Protein 3QPI (pdb70)

Nearest PDB structures (foldseek):
  3qpi-assembly1_A  TM=1.006E+00  e=1.309E-36  Nitrobacter winogradskyi Nb-255
  3qpi-assembly2_B  TM=1.004E+00  e=1.161E-32  Nitrobacter winogradskyi Nb-255
  5k91-assembly2_D  TM=9.885E-01  e=2.386E-23  Cyanothece sp. PCC 7425
  5mau-assembly1_B  TM=9.939E-01  e=4.529E-23  Cyanothece sp. PCC 7425
  7ouy-assembly2_D  TM=9.895E-01  e=6.061E-23  Cyanothece sp. PCC 7425

CATH classification: 3.30.70.3420

Radius of gyration: 22.39 Å; Cα contacts (8 Å, |Δi|>4): 757; chains: 2; bounding box: 43×69×40 Å

Secondary structure (DSSP, 8-state):
-EEEEEES-SSEEEEEEEEEES------SEEEEEE-----EEEEEB----SS--HHHHHHHHHH---TT-TT--EEEEEEEEE-HHHHHS-HHHHHIIIIIIT-TTTTTGGGTTTSEEEEEE-GGGT-SSSEEEEEEE-GGGHHHHHHHHHHHHTSTGGGGEEEEEEEEEEE-/-EEEEEES--SEEEEEEEEEES------SEEEEEE----EEEEEB----SS--HHHHHHHHHHPPPS--TT--EEEEEEEEE-HHHHHS-HHHHHIIIIIIT-TTGGGGGGTTTSEEEEEE-TTTT-SSSEEEEEEE-GGGHHHHHHHHHHHHTSTGGGGEEEEEEEEEE-

Sequence (344 aa):
FTVFTGGDSGAWSILSVAPVIGESLMAASHLAIAPSLSTPWQLRGVASHARYVERAEKIALTSVQAGLGRNEATRAALIPIRKSAAWWEMTQDERRAIFEDKSHHIAASLKYLPAIARQLYHCRDIGEPFDFLTWFEYAPEHATMFEDLVGVLRATEEWTYVEREVDIRLARAFTVFTGGDSGAWSILSVAPVIGESLMAASHLAIAPSLSPWQLRGVASHARYVERAEKIALTSVQAGLGRNEATRAALIPIRKSAAWWEMTQDERRAIFEDKSHHIAASLKYLPAIARQLYHCRDIGEPFDFLTWFEYAPEHATMFEDLVGVLRATEEWTYVEREVDIRLAR

InterPro domains:
  IPR010644 Heme-dependent peroxidase ChdC/CLD [PF06778] (47-180)
  IPR011008 Dimeric alpha-beta barrel [SSF54909] (47-181)

Structure (mmCIF, N/CA/C/O backbone):
data_3QPI
#
_entry.id   3QPI
#
_cell.length_a   102.620
_cell.length_b   102.620
_cell.length_c   49.120
_cell.angle_alpha   90.00
_cell.angle_beta   90.00
_cell.angle_gamma   90.00
#
_symmetry.space_group_name_H-M   'P 41'
#
loop_
_entity.id
_entity.type
_entity.pdbx_description
1 polymer 'Chlorite Dismutase'
2 non-polymer 'PROTOPORPHYRIN IX CONTAINING FE'
3 water water
#
loop_
_atom_site.group_PDB
_atom_site.id
_atom_site.type_symbol
_atom_site.labe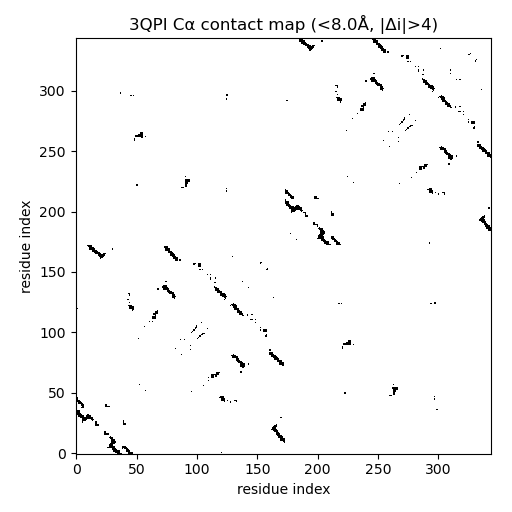l_atom_id
_atom_site.label_alt_id
_atom_site.label_comp_id
_atom_site.label_asym_id
_atom_site.label_entity_id
_atom_site.label_seq_id
_atom_site.pdbx_PDB_ins_code
_atom_site.Cartn_x
_atom_site.Cartn_y
_atom_site.Cartn_z
_atom_site.occupancy
_atom_site.B_iso_or_equiv
_atom_site.auth_seq_id
_atom_site.auth_comp_id
_atom_site.auth_asym_id
_atom_site.auth_atom_id
_atom_site.pdbx_PDB_model_num
ATOM 1 N N . PHE A 1 3 ? 4.773 49.739 20.266 1.00 30.64 3 PHE A N 1
ATOM 2 C CA . PHE A 1 3 ? 5.559 50.307 19.148 1.00 37.01 3 PHE A CA 1
ATOM 3 C C . PHE A 1 3 ? 5.471 51.840 19.017 1.00 36.32 3 PHE A C 1
ATOM 4 O O . PHE A 1 3 ? 4.383 52.408 18.894 1.00 30.43 3 PHE A O 1
ATOM 12 N N . THR A 1 4 ? 6.626 52.500 18.978 1.00 24.88 4 THR A N 1
ATOM 13 C CA . THR A 1 4 ? 6.656 53.946 18.753 1.00 17.39 4 THR A CA 1
ATOM 14 C C . THR A 1 4 ? 7.178 54.150 17.310 1.00 21.77 4 THR A C 1
ATOM 15 O O . THR A 1 4 ? 8.233 53.650 16.940 1.00 24.12 4 THR A O 1
ATOM 19 N N . VAL A 1 5 ? 6.415 54.835 16.487 1.00 16.73 5 VAL A N 1
ATOM 20 C CA . VAL A 1 5 ? 6.805 55.022 15.067 1.00 15.00 5 VAL A CA 1
ATOM 21 C C . VAL A 1 5 ? 7.300 56.456 14.857 1.00 16.64 5 VAL A C 1
ATOM 22 O O . VAL A 1 5 ? 6.601 57.424 15.210 1.00 15.55 5 VAL A O 1
ATOM 26 N N . PHE A 1 6 ? 8.526 56.586 14.321 1.00 11.20 6 PHE A N 1
ATOM 27 C CA . PHE A 1 6 ? 9.108 57.853 13.938 1.00 14.57 6 PHE A CA 1
ATOM 28 C C . PHE A 1 6 ? 9.009 57.990 12.412 1.00 13.38 6 PHE A C 1
ATOM 29 O O . PHE A 1 6 ? 9.615 57.204 11.717 1.00 14.37 6 PHE A O 1
ATOM 37 N N . THR A 1 7 ? 8.250 58.979 11.924 1.00 17.22 7 THR A N 1
ATOM 38 C CA . THR A 1 7 ? 8.012 59.114 10.471 1.00 14.86 7 THR A CA 1
ATOM 39 C C . THR A 1 7 ? 8.591 60.441 9.974 1.00 19.13 7 THR A C 1
ATOM 40 O O . THR A 1 7 ? 8.162 61.517 10.411 1.00 21.50 7 THR A O 1
ATOM 44 N N . GLY A 1 8 ? 9.555 60.356 9.059 1.00 32.54 8 GLY A N 1
ATOM 45 C CA . GLY A 1 8 ? 10.080 61.517 8.371 1.00 28.06 8 GLY A CA 1
ATOM 46 C C . GLY A 1 8 ? 9.173 61.882 7.219 1.00 35.18 8 GLY A C 1
ATOM 47 O O . GLY A 1 8 ? 9.100 61.159 6.212 1.00 33.88 8 GLY A O 1
ATOM 48 N N . GLY A 1 9 ? 8.485 63.018 7.347 1.00 34.55 9 GLY A N 1
ATOM 49 C CA . GLY A 1 9 ? 7.503 63.407 6.349 1.00 33.44 9 GLY A CA 1
ATOM 50 C C . GLY A 1 9 ? 7.164 64.885 6.353 1.00 33.59 9 GLY A C 1
ATOM 51 O O . GLY A 1 9 ? 8.006 65.727 6.663 1.00 31.42 9 GLY A O 1
ATOM 52 N N . ASP A 1 10 ? 5.916 65.200 6.008 1.00 24.51 10 ASP A N 1
ATOM 53 C CA . ASP A 1 10 ? 5.507 66.586 5.857 1.00 20.24 10 ASP A CA 1
ATOM 54 C C . ASP A 1 10 ? 4.649 67.033 7.009 1.00 25.05 10 ASP A C 1
ATOM 55 O O . ASP A 1 10 ? 3.982 68.057 6.898 1.00 22.35 10 ASP A O 1
ATOM 60 N N . SER A 1 11 ? 4.629 66.292 8.121 1.00 16.99 11 SER A N 1
ATOM 61 C CA . SER A 1 11 ? 3.839 66.777 9.232 1.00 16.02 11 SER A CA 1
ATOM 62 C C . SER A 1 11 ? 4.364 66.204 10.528 1.00 15.06 11 SER A C 1
ATOM 63 O O . SER A 1 11 ? 5.182 65.299 10.521 1.00 16.17 11 SER A O 1
ATOM 66 N N . GLY A 1 12 ? 3.936 66.731 11.658 1.00 17.44 12 GLY A N 1
ATOM 67 C CA . GLY A 1 12 ? 4.405 66.143 12.913 1.00 13.94 12 GLY A CA 1
ATOM 68 C C . GLY A 1 12 ? 4.733 67.216 13.915 1.00 16.87 12 GLY A C 1
ATOM 69 O O . GLY A 1 12 ? 4.791 68.383 13.574 1.00 16.93 12 GLY A O 1
ATOM 70 N N . ALA A 1 13 ? 4.965 66.818 15.164 1.00 13.63 13 ALA A N 1
ATOM 71 C CA . ALA A 1 13 ? 5.205 67.744 16.227 1.00 17.91 13 ALA A CA 1
ATOM 72 C C . ALA A 1 13 ? 6.610 68.374 16.141 1.00 25.37 13 ALA A C 1
ATOM 73 O O . ALA A 1 13 ? 6.915 69.261 16.937 1.00 24.04 13 ALA A O 1
ATOM 75 N N . TRP A 1 14 ? 7.478 67.906 15.225 1.00 18.66 14 TRP A N 1
ATOM 76 C CA . TRP A 1 14 ? 8.867 68.390 15.192 1.00 17.89 14 TRP A CA 1
ATOM 77 C C . TRP A 1 14 ? 9.194 68.721 13.784 1.00 18.78 14 TRP A C 1
ATOM 78 O O . TRP A 1 14 ? 8.789 67.984 12.900 1.00 19.41 14 TRP A O 1
ATOM 89 N N . SER A 1 15 ? 9.867 69.849 13.559 1.00 24.85 15 SER A N 1
ATOM 90 C CA . SER A 1 15 ? 10.429 70.097 12.228 1.00 30.38 15 SER A CA 1
ATOM 91 C C . SER A 1 15 ? 11.837 69.566 12.305 1.00 30.39 15 SER A C 1
ATOM 92 O O . SER A 1 15 ? 12.456 69.494 13.397 1.00 20.22 15 SER A O 1
ATOM 95 N N . ILE A 1 16 ? 12.318 69.143 11.157 1.00 19.44 16 ILE A N 1
ATOM 96 C CA . ILE A 1 16 ? 13.666 68.600 11.074 1.00 28.13 16 ILE A CA 1
ATOM 97 C C . ILE A 1 16 ? 14.654 69.687 10.640 1.00 26.52 16 ILE A C 1
ATOM 98 O O . ILE A 1 16 ? 14.602 70.184 9.498 1.00 24.12 16 ILE A O 1
ATOM 103 N N . LEU A 1 17 ? 15.528 70.041 11.579 1.00 23.92 17 LEU A N 1
ATOM 104 C CA . LEU A 1 17 ? 16.651 70.973 11.357 1.00 25.31 17 LEU A CA 1
ATOM 105 C C . LEU A 1 17 ? 17.617 70.380 10.353 1.00 23.90 17 LEU A C 1
ATOM 106 O O . LEU A 1 17 ? 17.902 70.980 9.323 1.00 24.25 17 LEU A O 1
ATOM 111 N N . SER A 1 18 ? 18.070 69.162 10.624 1.00 24.65 18 SER A N 1
ATOM 112 C CA . SER A 1 18 ? 19.093 68.539 9.789 1.00 28.11 18 SER A CA 1
ATOM 113 C C . SER A 1 18 ? 19.111 67.022 9.904 1.00 25.88 18 SER A C 1
ATOM 114 O O . SER A 1 18 ? 18.807 66.446 10.966 1.00 26.91 18 SER A O 1
ATOM 117 N N . VAL A 1 19 ? 19.505 66.400 8.803 1.00 31.98 19 VAL A N 1
ATOM 118 C CA . VAL A 1 19 ? 19.861 64.991 8.767 1.00 34.69 19 VAL A CA 1
ATOM 119 C C . VAL A 1 19 ? 21.261 64.856 8.177 1.00 34.45 19 VAL A C 1
ATOM 120 O O . VAL A 1 19 ? 21.490 65.251 7.028 1.00 32.82 19 VAL A O 1
ATOM 124 N N . ALA A 1 20 ? 22.176 64.280 8.956 1.00 31.67 20 ALA A N 1
ATOM 125 C CA . ALA A 1 20 ? 23.571 64.121 8.548 1.00 34.53 20 ALA A CA 1
ATOM 126 C C . ALA A 1 20 ? 24.087 62.694 8.777 1.00 35.19 20 ALA A C 1
ATOM 127 O O . ALA A 1 20 ? 23.805 62.079 9.818 1.00 32.39 20 ALA A O 1
ATOM 129 N N . PRO A 1 21 ? 24.889 62.187 7.826 1.00 32.35 21 PRO A N 1
ATOM 130 C CA . PRO A 1 21 ? 25.499 60.857 7.932 1.00 35.09 21 PRO A CA 1
ATOM 131 C C . PRO A 1 21 ? 26.405 60.767 9.143 1.00 36.80 21 PRO A C 1
ATOM 132 O O . PRO A 1 21 ? 26.965 61.792 9.542 1.00 36.02 21 PRO A O 1
ATOM 136 N N . VAL A 1 22 ? 26.533 59.585 9.744 1.00 27.07 22 VAL A N 1
ATOM 137 C CA . VAL A 1 22 ? 27.572 59.397 10.755 1.00 25.68 22 VAL A CA 1
ATOM 138 C C . VAL A 1 22 ? 28.445 58.178 10.440 1.00 30.60 22 VAL A C 1
ATOM 139 O O . VAL A 1 22 ? 29.656 58.316 10.245 1.00 28.65 22 VAL A O 1
ATOM 143 N N . ILE A 1 23 ? 27.855 56.985 10.414 1.00 35.81 23 ILE A N 1
ATOM 144 C CA . ILE A 1 23 ? 28.526 55.874 9.769 1.00 37.55 23 ILE A CA 1
ATOM 145 C C . ILE A 1 23 ? 27.540 55.058 8.962 1.00 38.64 23 ILE A C 1
ATOM 146 O O . ILE A 1 23 ? 26.383 54.913 9.347 1.00 38.06 23 ILE A O 1
ATOM 151 N N . GLY A 1 24 ? 28.005 54.550 7.823 1.00 31.94 24 GLY A N 1
ATOM 152 C CA . GLY A 1 24 ? 27.148 53.801 6.924 1.00 34.05 24 GLY A CA 1
ATOM 153 C C . GLY A 1 24 ? 26.071 54.694 6.321 1.00 34.32 24 GLY A C 1
ATOM 154 O O . GLY A 1 24 ? 26.159 55.909 6.351 1.00 33.01 24 GLY A O 1
ATOM 155 N N . GLU A 1 25 ? 25.033 54.078 5.783 1.00 40.80 25 GLU A N 1
ATOM 156 C CA . GLU A 1 25 ? 24.061 54.785 4.972 1.00 39.26 25 GLU A CA 1
ATOM 157 C C . GLU A 1 25 ? 23.188 55.727 5.812 1.00 36.54 25 GLU A C 1
ATOM 158 O O . GLU A 1 25 ? 22.725 55.383 6.890 1.00 32.39 25 GLU A O 1
ATOM 164 N N . SER A 1 26 ? 22.981 56.927 5.295 1.00 35.90 26 SER A N 1
ATOM 165 C CA . SER A 1 26 ? 22.205 57.950 5.971 1.00 33.64 26 SER A CA 1
ATOM 166 C C . SER A 1 26 ? 20.724 57.768 5.651 1.00 34.52 26 SER A C 1
ATOM 167 O O . SER A 1 26 ? 20.288 56.689 5.255 1.00 34.20 26 SER A O 1
ATOM 170 N N . LEU A 1 27 ? 19.941 58.818 5.837 1.00 36.06 27 LEU A N 1
ATOM 171 C CA . LEU A 1 27 ? 18.522 58.759 5.525 1.00 35.03 27 LEU A CA 1
ATOM 172 C C . LEU A 1 27 ? 18.161 59.946 4.672 1.00 36.54 27 LEU A C 1
ATOM 173 O O . LEU A 1 27 ? 18.829 60.983 4.712 1.00 36.06 27 LEU A O 1
ATOM 178 N N . MET A 1 28 ? 17.092 59.785 3.907 1.00 41.19 28 MET A N 1
ATOM 179 C CA . MET A 1 28 ? 16.623 60.817 3.005 1.00 46.35 28 MET A CA 1
ATOM 180 C C . MET A 1 28 ? 16.169 62.050 3.786 1.00 42.27 28 MET A C 1
ATOM 181 O O . MET A 1 28 ? 15.770 61.951 4.949 1.00 37.14 28 MET A O 1
ATOM 186 N N . ALA A 1 29 ? 16.243 63.212 3.144 1.00 47.52 29 ALA A N 1
ATOM 187 C CA . ALA A 1 29 ? 15.776 64.468 3.742 1.00 46.88 29 ALA A CA 1
ATOM 188 C C . ALA A 1 29 ? 14.253 64.484 3.912 1.00 43.83 29 ALA A C 1
ATOM 189 O O . ALA A 1 29 ? 13.521 63.933 3.092 1.00 43.90 29 ALA A O 1
ATOM 191 N N . ALA A 1 30 ? 13.788 65.112 4.989 1.00 33.22 30 ALA A N 1
ATOM 192 C CA . ALA A 1 30 ? 12.359 65.331 5.197 1.00 34.94 30 ALA A CA 1
ATOM 193 C C . ALA A 1 30 ? 12.192 66.610 6.010 1.00 32.11 30 ALA A C 1
ATOM 194 O O . ALA A 1 30 ? 13.153 67.055 6.627 1.00 33.80 30 ALA A O 1
ATOM 196 N N . SER A 1 31 ? 10.994 67.201 6.030 1.00 30.08 31 SER A N 1
ATOM 197 C CA . SER A 1 31 ? 10.852 68.498 6.691 1.00 28.36 31 SER A CA 1
ATOM 198 C C . SER A 1 31 ? 10.395 68.349 8.135 1.00 28.39 31 SER A C 1
ATOM 199 O O . SER A 1 31 ? 10.747 69.172 8.964 1.00 26.32 31 SER A O 1
ATOM 202 N N . HIS A 1 32 ? 9.674 67.267 8.434 1.00 28.18 32 HIS A N 1
ATOM 203 C CA . HIS A 1 32 ? 9.077 67.075 9.754 1.00 30.69 32 HIS A CA 1
ATOM 204 C C . HIS A 1 32 ? 9.179 65.656 10.263 1.00 30.20 32 HIS A C 1
ATOM 205 O O . HIS A 1 32 ? 9.294 64.708 9.500 1.00 30.69 32 HIS A O 1
ATOM 212 N N . LEU A 1 33 ? 9.094 65.534 11.581 1.00 28.61 33 LEU A N 1
ATOM 213 C CA . LEU A 1 33 ? 9.116 64.257 12.229 1.00 30.66 33 LEU A CA 1
ATOM 214 C C . LEU A 1 33 ? 7.812 64.083 12.994 1.00 30.11 33 LEU A C 1
ATOM 215 O O . LEU A 1 33 ? 7.484 64.908 13.845 1.00 28.48 33 LEU A O 1
ATOM 220 N N . ALA A 1 34 ? 7.056 63.028 12.684 1.00 26.80 34 ALA A N 1
ATOM 221 C CA . ALA A 1 34 ? 5.916 62.661 13.526 1.00 27.69 34 ALA A CA 1
ATOM 222 C C . ALA A 1 34 ? 6.269 61.449 14.373 1.00 26.23 34 ALA A C 1
ATOM 223 O O . ALA A 1 34 ? 6.973 60.545 13.912 1.00 29.58 34 ALA A O 1
ATOM 225 N N . ILE A 1 35 ? 5.753 61.435 15.601 1.00 33.16 35 ILE A N 1
ATOM 226 C CA . ILE A 1 35 ? 5.974 60.350 16.543 1.00 33.30 35 ILE A CA 1
ATOM 227 C C . ILE A 1 35 ? 4.626 59.878 17.080 1.00 34.50 35 ILE A C 1
ATOM 228 O O . ILE A 1 35 ? 3.804 60.682 17.483 1.00 33.21 35 ILE A O 1
ATOM 233 N N . ALA A 1 36 ? 4.391 58.571 17.065 1.00 30.80 36 ALA A N 1
ATOM 234 C CA . ALA A 1 36 ? 3.083 58.059 17.419 1.00 33.32 36 ALA A CA 1
ATOM 235 C C . ALA A 1 36 ? 3.150 56.589 17.795 1.00 35.50 36 ALA A C 1
ATOM 236 O O . ALA A 1 36 ? 3.940 55.834 17.234 1.00 34.52 36 ALA A O 1
ATOM 238 N N . PRO A 1 37 ? 2.312 56.188 18.753 1.00 40.01 37 PRO A N 1
ATOM 239 C CA . PRO A 1 37 ? 2.131 54.780 19.102 1.00 41.64 37 PRO A CA 1
ATOM 240 C C . PRO A 1 37 ? 1.434 54.030 17.981 1.00 40.77 37 PRO A C 1
ATOM 241 O O . PRO A 1 37 ? 0.754 54.626 17.157 1.00 40.21 37 PRO A O 1
ATOM 245 N N . SER A 1 38 ? 1.635 52.724 17.941 1.00 38.54 38 SER A N 1
ATOM 246 C CA . SER A 1 38 ? 1.041 51.902 16.906 1.00 40.91 38 SER A CA 1
ATOM 247 C C . SER A 1 38 ? 1.093 50.460 17.377 1.00 43.89 38 SER A C 1
ATOM 248 O O . SER A 1 38 ? 2.023 50.065 18.097 1.00 43.13 38 SER A O 1
ATOM 251 N N . LEU A 1 39 ? 0.102 49.668 16.987 1.00 50.84 39 LEU A N 1
ATOM 252 C CA . LEU A 1 39 ? 0.090 48.268 17.388 1.00 50.06 39 LEU A CA 1
ATOM 253 C C . LEU A 1 39 ? 0.636 47.339 16.316 1.00 52.11 39 LEU A C 1
ATOM 254 O O . LEU A 1 39 ? 0.815 46.161 16.575 1.00 56.25 39 LEU A O 1
ATOM 259 N N . SER A 1 40 ? 0.948 47.866 15.135 1.00 55.97 40 SER A N 1
ATOM 260 C CA . SER A 1 40 ? 1.638 47.084 14.110 1.00 58.23 40 SER A CA 1
ATOM 261 C C . SER A 1 40 ? 3.053 47.622 13.849 1.00 62.56 40 SER A C 1
ATOM 262 O O . SER A 1 40 ? 3.617 47.450 12.757 1.00 64.53 40 SER A O 1
ATOM 265 N N . THR A 1 48 ? 6.708 57.813 1.639 1.00 64.99 48 THR A N 1
ATOM 266 C CA . THR A 1 48 ? 7.306 58.582 2.730 1.00 59.06 48 THR A CA 1
ATOM 267 C C . THR A 1 48 ? 8.833 58.471 2.754 1.00 52.84 48 THR A C 1
ATOM 268 O O . THR A 1 48 ? 9.386 57.391 2.566 1.00 55.18 48 THR A O 1
ATOM 272 N N . PRO A 1 49 ? 9.523 59.595 2.994 1.00 44.09 49 PRO A N 1
ATOM 273 C CA . PRO A 1 49 ? 10.992 59.601 2.980 1.00 43.35 49 PRO A CA 1
ATOM 274 C C . PRO A 1 49 ? 11.586 58.452 3.773 1.00 42.92 49 PRO A C 1
ATOM 275 O O . PRO A 1 49 ? 12.459 57.755 3.271 1.00 45.50 49 PRO A O 1
ATOM 279 N N . TRP A 1 50 ? 11.130 58.276 5.004 1.00 37.66 50 TRP A N 1
ATOM 280 C CA . TRP A 1 50 ? 11.533 57.128 5.802 1.00 37.89 50 TRP A CA 1
ATOM 281 C C . TRP A 1 50 ? 10.606 56.997 6.978 1.00 36.56 50 TRP A C 1
ATOM 282 O O . TRP A 1 50 ? 9.922 57.960 7.344 1.00 34.98 50 TRP A O 1
ATOM 293 N N . GLN A 1 51 ? 10.589 55.803 7.555 1.00 35.29 51 GLN A N 1
ATOM 294 C CA . GLN A 1 51 ? 9.801 55.502 8.739 1.00 34.52 51 GLN A CA 1
ATOM 295 C C . GLN A 1 51 ? 10.523 54.442 9.557 1.00 36.63 51 GLN A C 1
ATOM 296 O O . GLN A 1 51 ? 11.013 53.457 9.012 1.00 36.40 51 GLN A O 1
ATOM 302 N N . LEU A 1 52 ? 10.567 54.644 10.867 1.00 31.82 52 LEU A N 1
ATOM 303 C CA . LEU A 1 52 ? 11.381 53.838 11.749 1.00 28.53 52 LEU A CA 1
ATOM 304 C C . LEU A 1 52 ? 10.593 53.494 12.998 1.00 30.28 52 LEU A C 1
ATOM 305 O O . LEU A 1 52 ? 9.872 54.332 13.508 1.00 28.64 52 LEU A O 1
ATOM 310 N N . ARG A 1 53 ? 10.726 52.270 13.498 1.00 34.20 53 ARG A N 1
ATOM 311 C CA . ARG A 1 53 ? 9.916 51.820 14.638 1.00 35.39 53 ARG A CA 1
ATOM 312 C C . ARG A 1 53 ? 10.771 51.173 15.706 1.00 32.75 53 ARG A C 1
ATOM 313 O O . ARG A 1 53 ? 11.784 50.519 15.409 1.00 29.87 53 ARG A O 1
ATOM 321 N N . GLY A 1 54 ? 10.350 51.339 16.952 1.00 25.77 54 GLY A N 1
ATOM 322 C CA . GLY A 1 54 ? 11.073 50.756 18.064 1.00 23.58 54 GLY A CA 1
ATOM 323 C C . GLY A 1 54 ? 10.200 50.634 19.296 1.00 26.73 54 GLY A C 1
ATOM 324 O O . GLY A 1 54 ? 9.075 51.136 19.332 1.00 24.63 54 GLY A O 1
ATOM 325 N N . VAL A 1 55 ? 10.731 49.988 20.325 1.00 25.80 55 VAL A N 1
ATOM 326 C CA . VAL A 1 55 ? 9.930 49.650 21.490 1.00 26.84 55 VAL A CA 1
ATOM 327 C C . VAL A 1 55 ? 10.675 50.050 22.745 1.00 24.70 55 VAL A C 1
ATOM 328 O O . VAL A 1 55 ? 11.825 49.674 22.920 1.00 22.96 55 VAL A O 1
ATOM 332 N N . ALA A 1 56 ? 10.035 50.808 23.622 1.00 27.00 56 ALA A N 1
ATOM 333 C CA . ALA A 1 56 ? 10.652 51.133 24.899 1.00 29.02 56 ALA A CA 1
ATOM 334 C C . ALA A 1 56 ? 10.597 49.852 25.686 1.00 32.10 56 ALA A C 1
ATOM 335 O O . ALA A 1 56 ? 9.569 49.193 25.676 1.00 31.16 56 ALA A O 1
ATOM 337 N N . SER A 1 57 ? 11.689 49.464 26.343 1.00 28.71 57 SER A N 1
ATOM 338 C CA . SER A 1 57 ? 11.732 48.123 26.926 1.00 28.99 57 SER A CA 1
ATOM 339 C C . SER A 1 57 ? 12.345 48.105 28.337 1.00 30.59 57 SER A C 1
ATOM 340 O O . SER A 1 57 ? 12.528 49.159 28.962 1.00 30.62 57 SER A O 1
ATOM 343 N N . HIS A 1 58 ? 12.629 46.908 28.844 1.00 29.67 58 HIS A N 1
ATOM 344 C CA . HIS A 1 58 ? 13.192 46.752 30.190 1.00 29.65 58 HIS A CA 1
ATOM 345 C C . HIS A 1 58 ? 14.720 46.941 30.127 1.00 29.71 58 HIS A C 1
ATOM 346 O O . HIS A 1 58 ? 15.310 46.923 29.052 1.00 23.73 58 HIS A O 1
ATOM 353 N N . ALA A 1 59 ? 15.344 47.117 31.286 1.00 28.59 59 ALA A N 1
ATOM 354 C CA . ALA A 1 59 ? 16.789 47.374 31.364 1.00 30.08 59 ALA A CA 1
ATOM 355 C C . ALA A 1 59 ? 17.617 46.147 30.947 1.00 30.04 59 ALA A C 1
ATOM 356 O O . ALA A 1 59 ? 17.365 45.025 31.402 1.00 31.40 59 ALA A O 1
ATOM 358 N N . ARG A 1 60 ? 18.586 46.366 30.068 1.00 29.99 60 ARG A N 1
ATOM 359 C CA . ARG A 1 60 ? 19.511 45.322 29.640 1.00 31.36 60 ARG A CA 1
ATOM 360 C C . ARG A 1 60 ? 20.848 45.373 30.389 1.00 33.00 60 ARG A C 1
ATOM 361 O O . ARG A 1 60 ? 21.524 44.361 30.507 1.00 35.22 60 ARG A O 1
ATOM 369 N N . TYR A 1 61 ? 21.234 46.546 30.890 1.00 27.25 61 TYR A N 1
ATOM 370 C CA . TYR A 1 61 ? 22.533 46.696 31.554 1.00 27.42 61 TYR A CA 1
ATOM 371 C C . TYR A 1 61 ? 22.448 47.366 32.922 1.00 27.09 61 TYR A C 1
ATOM 372 O O . TYR A 1 61 ? 23.253 47.067 33.797 1.00 30.44 61 TYR A O 1
ATOM 381 N N . VAL A 1 62 ? 21.471 48.246 33.114 1.00 26.14 62 VAL A N 1
ATOM 382 C CA . VAL A 1 62 ? 21.400 49.035 34.337 1.00 30.58 62 VAL A CA 1
ATOM 383 C C . VAL A 1 62 ? 21.261 48.182 35.586 1.00 30.05 62 VAL A C 1
ATOM 384 O O . VAL A 1 62 ? 20.409 47.305 35.677 1.00 32.51 62 VAL A O 1
ATOM 388 N N . GLU A 1 63 ? 22.091 48.477 36.565 1.00 33.50 63 GLU A N 1
ATOM 389 C CA . GLU A 1 63 ? 21.989 47.835 37.854 1.00 37.04 63 GLU A CA 1
ATOM 390 C C . GLU A 1 63 ? 21.276 48.762 38.826 1.00 38.13 63 GLU A C 1
ATOM 391 O O . GLU A 1 63 ? 21.126 49.966 38.556 1.00 33.07 63 GLU A O 1
ATOM 397 N N . ARG A 1 64 ? 20.825 48.203 39.945 1.00 37.05 64 ARG A N 1
ATOM 398 C CA . ARG A 1 64 ? 19.981 48.953 40.873 1.00 40.81 64 ARG A CA 1
ATOM 399 C C . ARG A 1 64 ? 20.610 50.286 41.321 1.00 44.35 64 ARG A C 1
ATOM 400 O O . ARG A 1 64 ? 19.940 51.319 41.320 1.00 45.86 64 ARG A O 1
ATOM 408 N N . ALA A 1 65 ? 21.882 50.271 41.709 1.00 44.39 65 ALA A N 1
ATOM 409 C CA . ALA A 1 65 ? 22.504 51.498 42.173 1.00 46.08 65 ALA A CA 1
ATOM 410 C C . ALA A 1 65 ? 22.512 52.533 41.049 1.00 45.06 65 ALA A C 1
ATOM 411 O O . ALA A 1 65 ? 22.255 53.708 41.288 1.00 46.80 65 ALA A O 1
ATOM 413 N N . GLU A 1 66 ? 22.805 52.104 39.826 1.00 35.74 66 GLU A N 1
ATOM 414 C CA . GLU A 1 66 ? 22.727 53.010 38.683 1.00 37.58 66 GLU A CA 1
ATOM 415 C C . GLU A 1 66 ? 21.309 53.545 38.458 1.00 38.01 66 GLU A C 1
ATOM 416 O O . GLU A 1 66 ? 21.120 54.740 38.180 1.00 37.02 66 GLU A O 1
ATOM 422 N N . LYS A 1 67 ? 20.302 52.688 38.593 1.00 36.71 67 LYS A N 1
ATOM 423 C CA . LYS A 1 67 ? 18.940 53.172 38.400 1.00 39.72 67 LYS A CA 1
ATOM 424 C C . LYS A 1 67 ? 18.648 54.262 39.422 1.00 41.57 67 LYS A C 1
ATOM 425 O O . LYS A 1 67 ? 18.106 55.300 39.081 1.00 40.02 67 LYS A O 1
ATOM 431 N N . ILE A 1 68 ? 19.024 54.024 40.671 1.00 38.95 68 ILE A N 1
ATOM 432 C CA . ILE A 1 68 ? 18.834 55.028 41.702 1.00 44.40 68 ILE A CA 1
ATOM 433 C C . ILE A 1 68 ? 19.503 56.358 41.318 1.00 42.29 68 ILE A C 1
ATOM 434 O O . ILE A 1 68 ? 18.861 57.401 41.361 1.00 40.70 68 ILE A O 1
ATOM 439 N N . ALA A 1 69 ? 20.769 56.308 40.909 1.00 35.82 69 ALA A N 1
ATOM 440 C CA . ALA A 1 69 ? 21.495 57.506 40.503 1.00 38.06 69 ALA A CA 1
ATOM 441 C C . ALA A 1 69 ? 20.828 58.231 39.328 1.00 39.77 69 ALA A C 1
ATOM 442 O O . ALA A 1 69 ? 20.773 59.460 39.303 1.00 39.09 69 ALA A O 1
ATOM 444 N N . LEU A 1 70 ? 20.317 57.472 38.364 1.00 41.30 70 LEU A N 1
ATOM 445 C CA . LEU A 1 70 ? 19.678 58.053 37.194 1.00 38.21 70 LEU A CA 1
ATOM 446 C C . LEU A 1 70 ? 18.361 58.722 37.540 1.00 41.48 70 LEU A C 1
ATOM 447 O O . LEU A 1 70 ? 18.115 59.865 37.145 1.00 40.44 70 LEU A O 1
ATOM 452 N N . THR A 1 71 ? 17.495 58.017 38.257 1.00 44.31 71 THR A N 1
ATOM 453 C CA . THR A 1 71 ? 16.167 58.566 38.526 1.00 48.49 71 THR A CA 1
ATOM 454 C C . THR A 1 71 ? 16.245 59.799 39.418 1.00 49.38 71 THR A C 1
ATOM 455 O O . THR A 1 71 ? 15.315 60.594 39.452 1.00 51.13 71 THR A O 1
ATOM 459 N N . SER A 1 72 ? 17.355 59.975 40.126 1.00 51.34 72 SER A N 1
ATOM 460 C CA . SER A 1 72 ? 17.501 61.144 40.988 1.00 56.25 72 SER A CA 1
ATOM 461 C C . SER A 1 72 ? 17.822 62.422 40.211 1.00 53.37 72 SER A C 1
ATOM 462 O O . SER A 1 72 ? 17.466 63.511 40.654 1.00 53.00 72 SER A O 1
ATOM 465 N N . VAL A 1 73 ? 18.482 62.308 39.060 1.00 45.84 73 VAL A N 1
ATOM 466 C CA . VAL A 1 73 ? 18.781 63.515 38.278 1.00 47.51 73 VAL A CA 1
ATOM 467 C C . VAL A 1 73 ? 18.018 63.659 36.955 1.00 47.08 73 VAL A C 1
ATOM 468 O O . VAL A 1 73 ? 17.801 64.773 36.504 1.00 47.61 73 VAL A O 1
ATOM 472 N N . GLN A 1 74 ? 17.603 62.560 36.333 1.00 45.66 74 GLN A N 1
ATOM 473 C CA . GLN A 1 74 ? 17.068 62.638 34.970 1.00 43.76 74 GLN A CA 1
ATOM 474 C C . GLN A 1 74 ? 15.726 63.366 34.890 1.00 43.77 74 GLN A C 1
ATOM 475 O O . GLN A 1 74 ? 14.951 63.372 35.843 1.00 43.60 74 GLN A O 1
ATOM 481 N N . ALA A 1 75 ? 15.464 63.978 33.740 1.00 35.82 75 ALA A N 1
ATOM 482 C CA . ALA A 1 75 ? 14.193 64.654 33.505 1.00 36.96 75 ALA A CA 1
ATOM 483 C C . ALA A 1 75 ? 13.342 63.839 32.533 1.00 37.92 75 ALA A C 1
ATOM 484 O O . ALA A 1 75 ? 13.806 62.847 31.960 1.00 37.52 75 ALA A O 1
ATOM 486 N N . GLY A 1 76 ? 12.093 64.243 32.354 1.00 37.51 76 GLY A N 1
ATOM 487 C CA . GLY A 1 76 ? 11.193 63.528 31.464 1.00 36.71 76 GLY A CA 1
ATOM 488 C C . GLY A 1 76 ? 11.057 64.215 30.119 1.00 35.16 76 GLY A C 1
ATOM 489 O O . GLY A 1 76 ? 11.539 65.332 29.937 1.00 34.37 76 GLY A O 1
ATOM 490 N N . LEU A 1 77 ? 10.387 63.550 29.183 1.00 34.42 77 LEU A N 1
ATOM 491 C CA . LEU A 1 77 ? 10.087 64.131 27.889 1.00 37.03 77 LEU A CA 1
ATOM 492 C C . LEU A 1 77 ? 8.986 65.180 28.055 1.00 40.19 77 LEU A C 1
ATOM 493 O O . LEU A 1 77 ? 8.237 65.158 29.033 1.00 35.25 77 LEU A O 1
ATOM 498 N N . GLY A 1 78 ? 8.889 66.092 27.096 1.00 33.78 78 GLY A N 1
ATOM 499 C CA . GLY A 1 78 ? 7.782 67.022 27.043 1.00 36.35 78 GLY A CA 1
ATOM 500 C C . GLY A 1 78 ? 7.951 68.282 27.879 1.00 37.97 78 GLY A C 1
ATOM 501 O O . GLY A 1 78 ? 6.974 68.980 28.110 1.00 37.62 78 GLY A O 1
ATOM 502 N N . ARG A 1 79 ? 9.173 68.582 28.329 1.00 37.91 79 ARG A N 1
ATOM 503 C CA . ARG A 1 79 ? 9.407 69.813 29.091 1.00 36.65 79 ARG A CA 1
ATOM 504 C C . ARG A 1 79 ? 9.118 71.013 28.207 1.00 38.42 79 ARG A C 1
ATOM 505 O O . ARG A 1 79 ? 9.533 71.059 27.048 1.00 35.89 79 ARG A O 1
ATOM 513 N N . ASN A 1 80 ? 8.412 71.990 28.755 1.00 41.04 80 ASN A N 1
ATOM 514 C CA . ASN A 1 80 ? 8.078 73.171 27.983 1.00 44.42 80 ASN A CA 1
ATOM 515 C C . ASN A 1 80 ? 9.304 73.858 27.385 1.00 40.54 80 ASN A C 1
ATOM 516 O O . ASN A 1 80 ? 9.252 74.309 26.244 1.00 36.83 80 ASN A O 1
ATOM 521 N N . GLU A 1 81 ? 10.402 73.930 28.133 1.00 35.70 81 GLU A N 1
ATOM 522 C CA . GLU A 1 81 ? 11.605 74.589 27.611 1.00 40.34 81 GLU A CA 1
ATOM 523 C C . GLU A 1 81 ? 12.418 73.713 26.640 1.00 41.04 81 GLU A C 1
ATOM 524 O O . GLU A 1 81 ? 13.234 74.225 25.861 1.00 37.14 81 GLU A O 1
ATOM 530 N N . ALA A 1 82 ? 12.196 72.401 26.669 1.00 34.42 82 ALA A N 1
ATOM 531 C CA . ALA A 1 82 ? 13.022 71.507 25.872 1.00 33.14 82 ALA A CA 1
ATOM 532 C C . ALA A 1 82 ? 12.503 71.501 24.439 1.00 31.10 82 ALA A C 1
ATOM 533 O O . ALA A 1 82 ? 11.818 70.572 24.023 1.00 34.57 82 ALA A O 1
ATOM 535 N N . THR A 1 83 ? 12.828 72.554 23.693 1.00 30.80 83 THR A N 1
ATOM 536 C CA . THR A 1 83 ? 12.292 72.773 22.352 1.00 27.24 83 THR A CA 1
ATOM 537 C C . THR A 1 83 ? 13.201 72.280 21.228 1.00 28.08 83 THR A C 1
ATOM 538 O O . THR A 1 83 ? 12.952 72.544 20.051 1.00 26.17 83 THR A O 1
ATOM 542 N N . ARG A 1 84 ? 14.251 71.558 21.588 1.00 29.54 84 ARG A N 1
ATOM 543 C CA . ARG A 1 84 ? 15.169 71.009 20.601 1.00 30.23 84 ARG A CA 1
ATOM 544 C C . ARG A 1 84 ? 15.266 69.544 20.916 1.00 29.58 84 ARG A C 1
ATOM 545 O O . ARG A 1 84 ? 15.071 69.135 22.068 1.00 26.70 84 ARG A O 1
ATOM 553 N N . ALA A 1 85 ? 15.551 68.747 19.899 1.00 24.84 85 ALA A N 1
ATOM 554 C CA . ALA A 1 85 ? 15.631 67.316 20.102 1.00 25.93 85 ALA A CA 1
ATOM 555 C C . ALA A 1 85 ? 16.551 66.675 19.075 1.00 27.61 85 ALA A C 1
ATOM 556 O O . ALA A 1 85 ? 16.918 67.302 18.056 1.00 25.54 85 ALA A O 1
ATOM 558 N N . ALA A 1 86 ? 16.928 65.429 19.355 1.00 25.27 86 ALA A N 1
ATOM 559 C CA . ALA A 1 86 ? 17.721 64.634 18.435 1.00 23.56 86 ALA A CA 1
ATOM 560 C C . ALA A 1 86 ? 17.189 63.210 18.385 1.00 24.64 86 ALA A C 1
ATOM 561 O O . ALA A 1 86 ? 16.782 62.629 19.394 1.00 23.68 86 ALA A O 1
ATOM 563 N N . LEU A 1 87 ? 17.206 62.661 17.185 1.00 23.28 87 LEU A N 1
ATOM 564 C CA . LEU A 1 87 ? 16.901 61.269 16.966 1.00 25.57 87 LEU A CA 1
ATOM 565 C C . LEU A 1 87 ? 18.151 60.642 16.344 1.00 27.48 87 LEU A C 1
ATOM 566 O O . LEU A 1 87 ? 18.585 61.062 15.264 1.00 24.34 87 LEU A O 1
ATOM 571 N N . ILE A 1 88 ? 18.744 59.665 17.030 1.00 24.17 88 ILE A N 1
ATOM 572 C CA . ILE A 1 88 ? 19.942 58.997 16.527 1.00 24.52 88 ILE A CA 1
ATOM 573 C C . ILE A 1 88 ? 19.726 57.476 16.443 1.00 26.19 88 ILE A C 1
ATOM 574 O O . ILE A 1 88 ? 19.839 56.758 17.448 1.00 22.58 88 ILE A O 1
ATOM 579 N N . PRO A 1 89 ? 19.386 56.990 15.236 1.00 25.08 89 PRO A N 1
ATOM 580 C CA . PRO A 1 89 ? 19.247 55.555 14.956 1.00 27.08 89 PRO A CA 1
ATOM 581 C C . PRO A 1 89 ? 20.618 54.905 14.916 1.00 28.21 89 PRO A C 1
ATOM 582 O O . PRO A 1 89 ? 21.545 55.488 14.332 1.00 27.99 89 PRO A O 1
ATOM 586 N N . ILE A 1 90 ? 20.751 53.743 15.555 1.00 24.52 90 ILE A N 1
ATOM 587 C CA . ILE A 1 90 ? 22.054 53.075 15.694 1.00 30.60 90 ILE A CA 1
ATOM 588 C C . ILE A 1 90 ? 21.942 51.565 15.459 1.00 31.52 90 ILE A C 1
ATOM 589 O O . ILE A 1 90 ? 20.971 50.931 15.872 1.00 28.81 90 ILE A O 1
ATOM 594 N N . ARG A 1 91 ? 22.929 51.013 14.767 1.00 35.54 91 ARG A N 1
ATOM 595 C CA . ARG A 1 91 ? 23.016 49.577 14.579 1.00 38.18 91 ARG A CA 1
ATOM 596 C C . ARG A 1 91 ? 24.399 49.124 14.992 1.00 37.72 91 ARG A C 1
ATOM 597 O O . ARG A 1 91 ? 25.395 49.689 14.541 1.00 37.05 91 ARG A O 1
ATOM 605 N N . LYS A 1 92 ? 24.451 48.125 15.869 1.00 26.43 92 LYS A N 1
ATOM 606 C CA . LYS A 1 92 ? 25.717 47.537 16.278 1.00 29.03 92 LYS A CA 1
ATOM 607 C C . LYS A 1 92 ? 26.013 46.276 15.438 1.00 33.71 92 LYS A C 1
ATOM 608 O O . LYS A 1 92 ? 25.099 45.688 14.829 1.00 32.26 92 LYS A O 1
ATOM 614 N N . SER A 1 93 ? 27.293 45.899 15.387 1.00 33.29 93 SER A N 1
ATOM 615 C CA . SER A 1 93 ? 27.772 44.815 14.530 1.00 37.02 93 SER A CA 1
ATOM 616 C C . SER A 1 93 ? 27.444 43.434 15.063 1.00 37.44 93 SER A C 1
ATOM 617 O O . SER A 1 93 ? 27.207 43.243 16.271 1.00 33.80 93 SER A O 1
ATOM 620 N N . ALA A 1 94 ? 27.445 42.478 14.143 1.00 33.86 94 ALA A N 1
ATOM 621 C CA . ALA A 1 94 ? 27.373 41.063 14.498 1.00 40.32 94 ALA A CA 1
ATOM 622 C C . ALA A 1 94 ? 28.361 40.707 15.615 1.00 38.72 94 ALA A C 1
ATOM 623 O O . ALA A 1 94 ? 28.014 39.996 16.551 1.00 39.08 94 ALA A O 1
ATOM 625 N N . ALA A 1 95 ? 29.583 41.211 15.533 1.00 34.12 95 ALA A N 1
ATOM 626 C CA . ALA A 1 95 ? 30.561 40.953 16.585 1.00 39.17 95 ALA A CA 1
ATOM 627 C C . ALA A 1 95 ? 30.035 41.398 17.971 1.00 33.17 95 ALA A C 1
ATOM 628 O O . ALA A 1 95 ? 30.251 40.722 18.967 1.00 35.35 95 ALA A O 1
ATOM 630 N N . TRP A 1 96 ? 29.344 42.523 18.032 1.00 29.70 96 TRP A N 1
ATOM 631 C CA . TRP A 1 96 ? 28.717 42.960 19.289 1.00 33.50 96 TRP A CA 1
ATOM 632 C C . TRP A 1 96 ? 27.706 41.935 19.815 1.00 30.62 96 TRP A C 1
ATOM 633 O O . TRP A 1 96 ? 27.741 41.524 20.985 1.00 28.82 96 TRP A O 1
ATOM 644 N N . TRP A 1 97 ? 26.796 41.530 18.946 1.00 29.74 97 TRP A N 1
ATOM 645 C CA . TRP A 1 97 ? 25.676 40.708 19.371 1.00 32.54 97 TRP A CA 1
ATOM 646 C C . TRP A 1 97 ? 26.111 39.286 19.723 1.00 37.81 97 TRP A C 1
ATOM 647 O O . TRP A 1 97 ? 25.469 38.632 20.547 1.00 36.81 97 TRP A O 1
ATOM 658 N N . GLU A 1 98 ? 27.218 38.826 19.139 1.00 38.62 98 GLU A N 1
ATOM 659 C CA . GLU A 1 98 ? 27.744 37.504 19.455 1.00 41.06 98 GLU A CA 1
ATOM 660 C C . GLU A 1 98 ? 28.339 37.439 20.863 1.00 36.94 98 GLU A C 1
ATOM 661 O O . GLU A 1 98 ? 28.326 36.401 21.481 1.00 37.52 98 GLU A O 1
ATOM 667 N N . MET A 1 99 ? 28.870 38.540 21.372 1.00 33.98 99 MET A N 1
ATOM 668 C CA . MET A 1 99 ? 29.428 38.540 22.728 1.00 35.13 99 MET A CA 1
ATOM 669 C C . MET A 1 99 ? 28.405 38.188 23.819 1.00 33.70 99 MET A C 1
ATOM 670 O O . MET A 1 99 ? 27.201 38.430 23.668 1.00 33.02 99 MET A O 1
ATOM 675 N N . THR A 1 100 ? 28.899 37.639 24.928 1.00 34.79 100 THR A N 1
ATOM 676 C CA . THR A 1 100 ? 28.044 37.275 26.060 1.00 36.40 100 THR A CA 1
ATOM 677 C C . THR A 1 100 ? 27.651 38.505 26.886 1.00 35.76 100 THR A C 1
ATOM 678 O O . THR A 1 100 ? 28.163 39.605 26.683 1.00 34.31 100 THR A O 1
ATOM 682 N N . GLN A 1 101 ? 26.724 38.313 27.810 1.00 32.57 101 GLN A N 1
ATOM 683 C CA . GLN A 1 101 ? 26.151 39.434 28.537 1.00 32.85 101 GLN A CA 1
ATOM 684 C C . GLN A 1 101 ? 27.217 40.127 29.374 1.00 31.32 101 GLN A C 1
ATOM 685 O O . GLN A 1 101 ? 27.249 41.364 29.429 1.00 30.70 101 GLN A O 1
ATOM 691 N N . ASP A 1 102 ? 28.085 39.348 30.016 1.00 29.80 102 ASP A N 1
ATOM 692 C CA . ASP A 1 102 ? 29.130 39.930 30.875 1.00 30.96 102 ASP A CA 1
ATOM 693 C C . ASP A 1 102 ? 30.138 40.737 30.074 1.00 31.57 102 ASP A C 1
ATOM 694 O O . ASP A 1 102 ? 30.622 41.768 30.543 1.00 32.37 102 ASP A O 1
ATOM 699 N N . GLU A 1 103 ? 30.432 40.282 28.860 1.00 32.19 103 GLU A N 1
ATOM 700 C CA . GLU A 1 103 ? 31.363 40.978 27.975 1.00 33.77 103 GLU A CA 1
ATOM 701 C C . GLU A 1 103 ? 30.775 42.287 27.419 1.00 33.95 103 GLU A C 1
ATOM 702 O O . GLU A 1 103 ? 31.480 43.285 27.266 1.00 30.92 103 GLU A O 1
ATOM 708 N N . ARG A 1 104 ? 29.488 42.284 27.104 1.00 30.70 104 ARG A N 1
ATOM 709 C CA . ARG A 1 104 ? 28.848 43.512 26.630 1.00 29.10 104 ARG A CA 1
ATOM 710 C C . ARG A 1 104 ? 28.737 44.541 27.778 1.00 29.49 104 ARG A C 1
ATOM 711 O O . ARG A 1 104 ? 29.040 45.722 27.582 1.00 28.37 104 ARG A O 1
ATOM 719 N N . ARG A 1 105 ? 28.372 44.088 28.979 1.00 29.09 105 ARG A N 1
ATOM 720 C CA . ARG A 1 105 ? 28.281 44.979 30.137 1.00 27.38 105 ARG A CA 1
ATOM 721 C C . ARG A 1 105 ? 29.628 45.640 30.455 1.00 32.00 105 ARG A C 1
ATOM 722 O O . ARG A 1 105 ? 29.682 46.822 30.790 1.00 30.10 105 ARG A O 1
ATOM 730 N N . ALA A 1 106 ? 30.714 44.875 30.348 1.00 35.37 106 ALA A N 1
ATOM 731 C CA . ALA A 1 106 ? 32.049 45.390 30.643 1.00 35.87 106 ALA A CA 1
ATOM 732 C C . ALA A 1 106 ? 32.477 46.511 29.674 1.00 36.65 106 ALA A C 1
ATOM 733 O O . ALA A 1 106 ? 32.982 47.551 30.089 1.00 35.80 106 ALA A O 1
ATOM 735 N N . ILE A 1 107 ? 32.297 46.279 28.380 1.00 33.16 107 ILE A N 1
ATOM 736 C CA . ILE A 1 107 ? 32.529 47.309 27.381 1.00 34.83 107 ILE A CA 1
ATOM 737 C C . ILE A 1 107 ? 31.627 48.527 27.597 1.00 35.07 107 ILE A C 1
ATOM 738 O O . ILE A 1 107 ? 32.113 49.656 27.634 1.00 31.82 107 ILE A O 1
ATOM 743 N N . PHE A 1 108 ? 30.323 48.285 27.749 1.00 33.22 108 PHE A N 1
ATOM 744 C CA . PHE A 1 108 ? 29.332 49.352 27.878 1.00 29.40 108 PHE A CA 1
ATOM 745 C C . PHE A 1 108 ? 29.651 50.246 29.064 1.00 30.07 108 PHE A C 1
ATOM 746 O O . PHE A 1 108 ? 29.708 51.459 28.925 1.00 30.61 108 PHE A O 1
ATOM 754 N N . GLU A 1 109 ? 29.861 49.662 30.236 1.00 32.35 109 GLU A N 1
ATOM 755 C CA . GLU A 1 109 ? 30.109 50.483 31.406 1.00 35.30 109 GLU A CA 1
ATOM 756 C C . GLU A 1 109 ? 31.590 50.506 31.865 1.00 37.74 109 GLU A C 1
ATOM 757 O O . GLU A 1 109 ? 32.190 51.576 31.982 1.00 37.73 109 GLU A O 1
ATOM 763 N N . ASP A 1 110 ? 32.193 49.352 32.132 1.00 39.75 110 ASP A N 1
ATOM 764 C CA . ASP A 1 110 ? 33.513 49.379 32.772 1.00 43.57 110 ASP A CA 1
ATOM 765 C C . ASP A 1 110 ? 34.578 50.037 31.893 1.00 40.94 110 ASP A C 1
ATOM 766 O O . ASP A 1 110 ? 35.410 50.760 32.394 1.00 43.02 110 ASP A O 1
ATOM 771 N N . LYS A 1 111 ? 34.523 49.820 30.586 1.00 39.88 111 LYS A N 1
ATOM 772 C CA . LYS A 1 111 ? 35.464 50.442 29.672 1.00 41.76 111 LYS A CA 1
ATOM 773 C C . LYS A 1 111 ? 34.929 51.759 29.084 1.00 45.29 111 LYS A C 1
ATOM 774 O O . LYS A 1 111 ? 35.672 52.726 28.986 1.00 44.96 111 LYS A O 1
ATOM 780 N N . SER A 1 112 ? 33.655 51.810 28.685 1.00 34.31 112 SER A N 1
ATOM 781 C CA . SER A 1 112 ? 33.140 53.024 28.044 1.00 31.44 112 SER A CA 1
ATOM 782 C C . SER A 1 112 ? 32.483 53.965 29.043 1.00 30.00 112 SER A C 1
ATOM 783 O O . SER A 1 112 ? 32.257 55.108 28.719 1.00 28.78 112 SER A O 1
ATOM 786 N N . HIS A 1 113 ? 32.184 53.495 30.251 1.00 31.54 113 HIS A N 1
ATOM 787 C CA . HIS A 1 113 ? 31.519 54.329 31.256 1.00 32.27 113 HIS A CA 1
ATOM 788 C C . HIS A 1 113 ? 30.306 55.087 30.703 1.00 35.61 113 HIS A C 1
ATOM 789 O O . HIS A 1 113 ? 30.082 56.263 31.030 1.00 35.06 113 HIS A O 1
ATOM 796 N N . HIS A 1 114 ? 29.525 54.401 29.875 1.00 33.23 114 HIS A N 1
ATOM 797 C CA . HIS A 1 114 ? 28.362 54.996 29.227 1.00 34.13 114 HIS A CA 1
ATOM 798 C C . HIS A 1 114 ? 27.489 55.707 30.239 1.00 32.88 114 HIS A C 1
ATOM 799 O O . HIS A 1 114 ? 27.027 56.816 30.001 1.00 32.60 114 HIS A O 1
ATOM 806 N N . ILE A 1 115 ? 27.250 55.061 31.369 1.00 29.24 115 ILE A N 1
ATOM 807 C CA . ILE A 1 115 ? 26.366 55.639 32.350 1.00 29.21 115 ILE A CA 1
ATOM 808 C C . ILE A 1 115 ? 27.101 56.684 33.159 1.00 34.20 115 ILE A C 1
ATOM 809 O O . ILE A 1 115 ? 26.670 57.837 33.207 1.00 34.73 115 ILE A O 1
ATOM 814 N N . ALA A 1 116 ? 28.223 56.289 33.759 1.00 37.38 116 ALA A N 1
ATOM 815 C CA . ALA A 1 116 ? 28.907 57.121 34.736 1.00 38.23 116 ALA A CA 1
ATOM 816 C C . ALA A 1 116 ? 29.374 58.432 34.123 1.00 40.22 116 ALA A C 1
ATOM 817 O O . ALA A 1 116 ? 29.308 59.482 34.760 1.00 40.47 116 ALA A O 1
ATOM 819 N N . ALA A 1 117 ? 29.844 58.378 32.884 1.00 40.98 117 ALA A N 1
ATOM 820 C CA . ALA A 1 117 ? 30.321 59.585 32.236 1.00 41.37 117 ALA A CA 1
ATOM 821 C C . ALA A 1 117 ? 29.185 60.446 31.679 1.00 41.38 117 ALA A C 1
ATOM 822 O O . ALA A 1 117 ? 29.410 61.599 31.326 1.00 40.94 117 ALA A O 1
ATOM 824 N N . SER A 1 118 ? 27.972 59.910 31.590 1.00 36.14 118 SER A N 1
ATOM 825 C CA . SER A 1 118 ? 26.882 60.700 31.015 1.00 38.38 118 SER A CA 1
ATOM 826 C C . SER A 1 118 ? 26.041 61.390 32.082 1.00 38.54 118 SER A C 1
ATOM 827 O O . SER A 1 118 ? 25.320 62.337 31.783 1.00 36.29 118 SER A O 1
ATOM 830 N N . LEU A 1 119 ? 26.150 60.929 33.324 1.00 39.04 119 LEU A N 1
ATOM 831 C CA . LEU A 1 119 ? 25.354 61.484 34.416 1.00 41.82 119 LEU A CA 1
ATOM 832 C C . LEU A 1 119 ? 25.453 63.012 34.531 1.00 40.46 119 LEU A C 1
ATOM 833 O O . LEU A 1 119 ? 24.494 63.667 34.910 1.00 42.25 119 LEU A O 1
ATOM 838 N N . LYS A 1 120 ? 26.596 63.589 34.202 1.00 42.39 120 LYS A N 1
ATOM 839 C CA . LYS A 1 120 ? 26.742 65.035 34.375 1.00 46.75 120 LYS A CA 1
ATOM 840 C C . LYS A 1 120 ? 25.829 65.815 33.434 1.00 48.99 120 LYS A C 1
ATOM 841 O O . LYS A 1 120 ? 25.523 66.967 33.696 1.00 51.32 120 LYS A O 1
ATOM 847 N N . TYR A 1 121 ? 25.393 65.187 32.348 1.00 39.01 121 TYR A N 1
ATOM 848 C CA . TYR A 1 121 ? 24.583 65.877 31.348 1.00 36.48 121 TYR A CA 1
ATOM 849 C C . TYR A 1 121 ? 23.105 65.903 31.687 1.00 36.09 121 TYR A C 1
ATOM 850 O O . TYR A 1 121 ? 22.296 66.434 30.911 1.00 35.75 121 TYR A O 1
ATOM 859 N N . LEU A 1 122 ? 22.739 65.318 32.821 1.00 35.35 122 LEU A N 1
ATOM 860 C CA . LEU A 1 122 ? 21.361 65.408 33.299 1.00 39.68 122 LEU A CA 1
ATOM 861 C C . LEU A 1 122 ? 21.357 66.419 34.422 1.00 40.05 122 LEU A C 1
ATOM 862 O O . LEU A 1 122 ? 22.338 66.516 35.159 1.00 43.27 122 LEU A O 1
ATOM 867 N N . PRO A 1 123 ? 20.246 67.150 34.592 1.00 37.42 123 PRO A N 1
ATOM 868 C CA . PRO A 1 123 ? 18.989 66.954 33.865 1.00 34.04 123 PRO A CA 1
ATOM 869 C C . PRO A 1 123 ? 18.905 67.663 32.507 1.00 34.08 123 PRO A C 1
ATOM 870 O O . PRO A 1 123 ? 17.909 67.511 31.814 1.00 33.49 123 PRO A O 1
ATOM 874 N N . ALA A 1 124 ? 19.913 68.427 32.120 1.00 34.74 124 ALA A N 1
ATOM 875 C CA . ALA A 1 124 ? 19.827 69.148 30.848 1.00 37.00 124 ALA A CA 1
ATOM 876 C C . ALA A 1 124 ? 19.251 68.278 29.705 1.00 34.19 124 ALA A C 1
ATOM 877 O O . ALA A 1 124 ? 18.302 68.680 29.027 1.00 32.69 124 ALA A O 1
ATOM 879 N N . ILE A 1 125 ? 19.822 67.092 29.499 1.00 28.90 125 ILE A N 1
ATOM 880 C CA . ILE A 1 125 ? 19.416 66.244 28.387 1.00 30.56 125 ILE A CA 1
ATOM 881 C C . ILE A 1 125 ? 18.467 65.158 28.892 1.00 30.61 125 ILE A C 1
ATOM 882 O O . ILE A 1 125 ? 18.858 64.361 29.722 1.00 29.75 125 ILE A O 1
ATOM 887 N N . ALA A 1 126 ? 17.221 65.156 28.418 1.00 28.45 126 ALA A N 1
ATOM 888 C CA . ALA A 1 126 ? 16.284 64.067 28.692 1.00 27.75 126 ALA A CA 1
ATOM 889 C C . ALA A 1 126 ? 16.374 63.061 27.555 1.00 28.31 126 ALA A C 1
ATOM 890 O O . ALA A 1 126 ? 16.664 63.437 26.414 1.00 27.58 126 ALA A O 1
ATOM 892 N N . ARG A 1 127 ? 16.109 61.790 27.855 1.00 28.17 127 ARG A N 1
ATOM 893 C CA . ARG A 1 127 ? 16.329 60.721 26.875 1.00 28.42 127 ARG A CA 1
ATOM 894 C C . ARG A 1 127 ? 15.250 59.650 26.938 1.00 31.49 127 ARG A C 1
ATOM 895 O O . ARG A 1 127 ? 14.620 59.434 27.981 1.00 30.73 127 ARG A O 1
ATOM 903 N N . GLN A 1 128 ? 15.066 58.971 25.811 1.00 31.97 128 GLN A N 1
ATOM 904 C CA . GLN A 1 128 ? 14.306 57.738 25.771 1.00 30.41 128 GLN A CA 1
ATOM 905 C C . GLN A 1 128 ? 14.926 56.796 24.744 1.00 30.64 128 GLN A C 1
ATOM 906 O O . GLN A 1 128 ? 15.227 57.197 23.622 1.00 28.41 128 GLN A O 1
ATOM 912 N N . LEU A 1 129 ? 15.091 55.540 25.140 1.00 28.81 129 LEU A N 1
ATOM 913 C CA . LEU A 1 129 ? 15.661 54.509 24.292 1.00 28.14 129 LEU A CA 1
ATOM 914 C C . LEU A 1 129 ? 14.585 53.559 23.764 1.00 30.23 129 LEU A C 1
ATOM 915 O O . LEU A 1 129 ? 13.761 53.061 24.530 1.00 26.88 129 LEU A O 1
ATOM 920 N N . TYR A 1 130 ? 14.624 53.287 22.462 1.00 28.51 130 TYR A N 1
ATOM 921 C CA . TYR A 1 130 ? 13.715 52.349 21.830 1.00 26.75 130 TYR A CA 1
ATOM 922 C C . TYR A 1 130 ? 14.517 51.231 21.183 1.00 28.00 130 TYR A C 1
ATOM 923 O O . TYR A 1 130 ? 15.525 51.494 20.554 1.00 27.11 130 TYR A O 1
ATOM 932 N N . HIS A 1 131 ? 14.069 49.990 21.363 1.00 24.88 131 HIS A N 1
ATOM 933 C CA . HIS A 1 131 ? 14.749 48.801 20.827 1.00 26.23 131 HIS A CA 1
ATOM 934 C C . HIS A 1 131 ? 14.062 48.301 19.574 1.00 27.14 131 HIS A C 1
ATOM 935 O O . HIS A 1 131 ? 12.829 48.270 19.530 1.00 26.55 131 HIS A O 1
ATOM 942 N N . CYS A 1 132 ? 14.823 47.903 18.556 1.00 27.29 132 CYS A N 1
ATOM 943 C CA . CYS A 1 132 ? 14.176 47.427 17.333 1.00 31.27 132 CYS A CA 1
ATOM 944 C C . CYS A 1 132 ? 14.890 46.336 16.573 1.00 33.19 132 CYS A C 1
ATOM 945 O O . CYS A 1 132 ? 14.454 45.979 15.488 1.00 32.84 132 CYS A O 1
ATOM 948 N N . ARG A 1 133 ? 15.974 45.808 17.126 1.00 34.57 133 ARG A N 1
ATOM 949 C CA . ARG A 1 133 ? 16.670 44.714 16.486 1.00 32.13 133 ARG A CA 1
ATOM 950 C C . ARG A 1 133 ? 15.690 43.552 16.359 1.00 34.62 133 ARG A C 1
ATOM 951 O O . ARG A 1 133 ? 15.501 42.977 15.279 1.00 33.89 133 ARG A O 1
ATOM 959 N N . ASP A 1 134 ? 15.034 43.233 17.466 1.00 35.06 134 ASP A N 1
ATOM 960 C CA . ASP A 1 134 ? 14.193 42.043 17.530 1.00 37.90 134 ASP A CA 1
ATOM 961 C C . ASP A 1 134 ? 12.912 42.124 16.700 1.00 42.58 134 ASP A C 1
ATOM 962 O O . ASP A 1 134 ? 12.177 41.140 16.617 1.00 45.08 134 ASP A O 1
ATOM 967 N N . ILE A 1 135 ? 12.631 43.276 16.092 1.00 37.67 135 ILE A N 1
ATOM 968 C CA . ILE A 1 135 ? 11.463 43.390 15.213 1.00 40.73 135 ILE A CA 1
ATOM 969 C C . ILE A 1 135 ? 11.860 43.551 13.747 1.00 39.82 135 ILE A C 1
ATOM 970 O O . ILE A 1 135 ? 11.012 43.824 12.901 1.00 42.97 135 ILE A O 1
ATOM 975 N N . GLY A 1 136 ? 13.144 43.380 13.455 1.00 40.03 136 GLY A N 1
ATOM 976 C CA . GLY A 1 136 ? 13.615 43.327 12.084 1.00 43.71 136 GLY A CA 1
ATOM 977 C C . GLY A 1 136 ? 13.886 44.682 11.449 1.00 45.03 136 GLY A C 1
ATOM 978 O O . GLY A 1 136 ? 13.934 44.801 10.226 1.00 45.89 136 GLY A O 1
ATOM 979 N N . GLU A 1 137 ? 14.074 45.707 12.267 1.00 38.30 137 GLU A N 1
ATOM 980 C CA . GLU A 1 137 ? 14.369 47.025 11.732 1.00 39.58 137 GLU A CA 1
ATOM 981 C C . GLU A 1 137 ? 15.822 47.092 11.305 1.00 38.37 137 GLU A C 1
ATOM 982 O O . GLU A 1 137 ? 16.654 46.357 11.831 1.00 36.29 137 GLU A O 1
ATOM 988 N N . PRO A 1 138 ? 16.131 47.970 10.337 1.00 33.47 138 PRO A N 1
ATOM 989 C CA . PRO A 1 138 ? 17.508 48.201 9.874 1.00 34.55 138 PRO A CA 1
ATOM 990 C C . PRO A 1 138 ? 18.422 48.870 10.924 1.00 35.38 138 PRO A C 1
ATOM 991 O O . PRO A 1 138 ? 19.629 48.998 10.706 1.00 33.69 138 PRO A O 1
ATOM 995 N N . PHE A 1 139 ? 17.861 49.306 12.043 1.00 33.76 139 PHE A N 1
ATOM 996 C CA . PHE A 1 139 ? 18.694 49.762 13.154 1.00 31.08 139 PHE A CA 1
ATOM 997 C C . PHE A 1 139 ? 18.400 48.878 14.337 1.00 31.28 139 PHE A C 1
ATOM 998 O O . PHE A 1 139 ? 17.428 48.126 14.313 1.00 31.96 139 PHE A O 1
ATOM 1006 N N . ASP A 1 140 ? 19.248 48.953 15.357 1.00 28.38 140 ASP A N 1
ATOM 1007 C CA . ASP A 1 140 ? 19.058 48.195 16.584 1.00 29.71 140 ASP A CA 1
ATOM 1008 C C . ASP A 1 140 ? 18.408 49.057 17.657 1.00 28.91 140 ASP A C 1
ATOM 1009 O O . ASP A 1 140 ? 17.663 48.566 18.494 1.00 26.22 140 ASP A O 1
ATOM 1014 N N . PHE A 1 141 ? 18.712 50.346 17.654 1.00 28.96 141 PHE A N 1
ATOM 1015 C CA . PHE A 1 141 ? 18.127 51.232 18.641 1.00 28.69 141 PHE A CA 1
ATOM 1016 C C . PHE A 1 141 ? 17.683 52.516 17.968 1.00 29.50 141 PHE A C 1
ATOM 1017 O O . PHE A 1 141 ? 18.261 52.924 16.968 1.00 30.62 141 PHE A O 1
ATOM 1025 N N . LEU A 1 142 ? 16.655 53.143 18.525 1.00 25.16 142 LEU A N 1
ATOM 1026 C CA . LEU A 1 142 ? 16.324 54.522 18.204 1.00 25.67 142 LEU A CA 1
ATOM 1027 C C . LEU A 1 142 ? 16.517 55.293 19.498 1.00 25.37 142 LEU A C 1
ATOM 1028 O O . LEU A 1 142 ? 15.878 54.994 20.513 1.00 25.39 142 LEU A O 1
ATOM 1033 N N . THR A 1 143 ? 17.444 56.246 19.473 1.00 26.54 143 THR A N 1
ATOM 1034 C CA . THR A 1 143 ? 17.756 57.035 20.650 1.00 27.33 143 THR A CA 1
ATOM 1035 C C . THR A 1 143 ? 17.152 58.422 20.442 1.00 27.71 143 THR A C 1
ATOM 1036 O O . THR A 1 143 ? 17.287 59.019 19.376 1.00 27.26 143 THR A O 1
ATOM 1040 N N . TRP A 1 144 ? 16.445 58.890 21.459 1.00 24.18 144 TRP A N 1
ATOM 1041 C CA . TRP A 1 144 ? 15.645 60.099 21.382 1.00 23.01 144 TRP A CA 1
ATOM 1042 C C . TRP A 1 144 ? 16.046 60.980 22.552 1.00 26.49 144 TRP A C 1
ATOM 1043 O O . TRP A 1 144 ? 16.106 60.504 23.701 1.00 23.02 144 TRP A O 1
ATOM 1054 N N . PHE A 1 145 ? 16.339 62.247 22.248 1.00 22.02 145 PHE A N 1
ATOM 1055 C CA . PHE A 1 145 ? 16.819 63.210 23.234 1.00 26.27 145 PHE A CA 1
ATOM 1056 C C . PHE A 1 145 ? 16.106 64.552 23.061 1.00 26.30 145 PHE A C 1
ATOM 1057 O O . PHE A 1 145 ? 15.851 64.986 21.931 1.00 25.04 145 PHE A O 1
ATOM 1065 N N . GLU A 1 146 ? 15.819 65.210 24.178 1.00 23.70 146 GLU A N 1
ATOM 1066 C CA . GLU A 1 146 ? 15.186 66.519 24.174 1.00 28.00 146 GLU A CA 1
ATOM 1067 C C . GLU A 1 146 ? 15.944 67.435 25.101 1.00 29.75 146 GLU A C 1
ATOM 1068 O O . GLU A 1 146 ? 16.358 67.004 26.185 1.00 30.69 146 GLU A O 1
ATOM 1074 N N . TYR A 1 147 ? 16.086 68.700 24.699 1.00 28.61 147 TYR A N 1
ATOM 1075 C CA . TYR A 1 147 ? 16.840 69.685 25.485 1.00 29.75 147 TYR A CA 1
ATOM 1076 C C . TYR A 1 147 ? 16.503 71.114 25.071 1.00 30.37 147 TYR A C 1
ATOM 1077 O O . TYR A 1 147 ? 15.994 71.354 23.977 1.00 28.03 147 TYR A O 1
ATOM 1086 N N . ALA A 1 148 ? 16.795 72.062 25.952 1.00 30.11 148 ALA A N 1
ATOM 1087 C CA . ALA A 1 148 ? 16.630 73.477 25.638 1.00 31.15 148 ALA A CA 1
ATOM 1088 C C . ALA A 1 148 ? 17.656 73.889 24.586 1.00 30.68 148 ALA A C 1
ATOM 1089 O O . ALA A 1 148 ? 18.733 73.296 24.513 1.00 29.30 148 ALA A O 1
ATOM 1091 N N . PRO A 1 149 ? 17.326 74.895 23.757 1.00 31.40 149 PRO A N 1
ATOM 1092 C CA . PRO A 1 149 ? 18.274 75.315 22.723 1.00 29.38 149 PRO A CA 1
ATOM 1093 C C . PRO A 1 149 ? 19.664 75.613 23.311 1.00 32.12 149 PRO A C 1
ATOM 1094 O O . PRO A 1 149 ? 20.670 75.308 22.666 1.00 30.61 149 PRO A O 1
ATOM 1098 N N . GLU A 1 150 ? 19.726 76.159 24.522 1.00 36.41 150 GLU A N 1
ATOM 1099 C CA . GLU A 1 150 ? 21.005 76.566 25.094 1.00 42.28 150 GLU A CA 1
ATOM 1100 C C . GLU A 1 150 ? 21.875 75.385 25.534 1.00 40.20 150 GLU A C 1
ATOM 1101 O O . GLU A 1 150 ? 23.024 75.585 25.912 1.00 38.33 150 GLU A O 1
ATOM 1107 N N . HIS A 1 151 ? 21.332 74.168 25.486 1.00 28.17 151 HIS A N 1
ATOM 1108 C CA . HIS A 1 151 ? 22.109 73.002 25.860 1.00 27.84 151 HIS A CA 1
ATOM 1109 C C . HIS A 1 151 ? 22.507 72.174 24.653 1.00 29.79 151 HIS A C 1
ATOM 1110 O O . HIS A 1 151 ? 23.055 71.076 24.803 1.00 32.24 151 HIS A O 1
ATOM 1117 N N . ALA A 1 152 ? 22.245 72.696 23.458 1.00 28.82 152 ALA A N 1
ATOM 1118 C CA . ALA A 1 152 ? 22.582 71.965 22.242 1.00 31.63 152 ALA A CA 1
ATOM 1119 C C . ALA A 1 152 ? 24.100 71.719 22.120 1.00 33.10 152 ALA A C 1
ATOM 1120 O O . ALA A 1 152 ? 24.517 70.667 21.632 1.00 32.16 152 ALA A O 1
ATOM 1122 N N . THR A 1 153 ? 24.929 72.660 22.557 1.00 30.64 153 THR A N 1
ATOM 1123 C CA . THR A 1 153 ? 26.370 72.442 22.401 1.00 33.41 153 THR A CA 1
ATOM 1124 C C . THR A 1 153 ? 26.842 71.380 23.382 1.00 29.62 153 THR A C 1
ATOM 1125 O O . THR A 1 153 ? 27.697 70.559 23.033 1.00 28.99 153 THR A O 1
ATOM 1129 N N . MET A 1 154 ? 26.293 71.401 24.595 1.00 36.07 154 MET A N 1
ATOM 1130 C CA . MET A 1 154 ? 26.510 70.316 25.545 1.00 40.06 154 MET A CA 1
ATOM 1131 C C . MET A 1 154 ? 26.067 68.989 24.936 1.00 39.47 154 MET A C 1
ATOM 1132 O O . MET A 1 154 ? 26.747 67.983 25.082 1.00 37.71 154 MET A O 1
ATOM 1137 N N . PHE A 1 155 ? 24.912 68.978 24.273 1.00 31.60 155 PHE A N 1
ATOM 1138 C CA . PHE A 1 155 ? 24.457 67.739 23.653 1.00 29.71 155 PHE A CA 1
ATOM 1139 C C . PHE A 1 155 ? 25.438 67.250 22.579 1.00 29.19 155 PHE A C 1
ATOM 1140 O O . PHE A 1 155 ? 25.809 66.075 22.576 1.00 29.97 155 PHE A O 1
ATOM 1148 N N . GLU A 1 156 ? 25.886 68.116 21.678 1.00 26.27 156 GLU A N 1
ATOM 1149 C CA . GLU A 1 156 ? 26.786 67.617 20.648 1.00 32.09 156 GLU A CA 1
ATOM 1150 C C . GLU A 1 156 ? 28.113 67.166 21.270 1.00 31.68 156 GLU A C 1
ATOM 1151 O O . GLU A 1 156 ? 28.791 66.298 20.728 1.00 30.06 156 GLU A O 1
ATOM 1157 N N . ASP A 1 157 ? 28.453 67.744 22.417 1.00 39.30 157 ASP A N 1
ATOM 1158 C CA . ASP A 1 157 ? 29.668 67.387 23.152 1.00 41.60 157 ASP A CA 1
ATOM 1159 C C . ASP A 1 157 ? 29.554 65.984 23.761 1.00 39.92 157 ASP A C 1
ATOM 1160 O O . ASP A 1 157 ? 30.445 65.142 23.615 1.00 38.48 157 ASP A O 1
ATOM 1165 N N . LEU A 1 158 ? 28.447 65.738 24.449 1.00 36.54 158 LEU A N 1
ATOM 1166 C CA . LEU A 1 158 ? 28.155 64.395 24.942 1.00 36.21 158 LEU A CA 1
ATOM 1167 C C . LEU A 1 158 ? 28.236 63.368 23.805 1.00 31.03 158 LEU A C 1
ATOM 1168 O O . LEU A 1 158 ? 28.880 62.338 23.925 1.00 29.62 158 LEU A O 1
ATOM 1173 N N . VAL A 1 159 ? 27.589 63.663 22.690 1.00 29.36 159 VAL A N 1
ATOM 1174 C CA . VAL A 1 159 ? 27.590 62.742 21.569 1.00 30.67 159 VAL A CA 1
ATOM 1175 C C . VAL A 1 159 ? 29.024 62.469 21.090 1.00 31.18 159 VAL A C 1
ATOM 1176 O O . VAL A 1 159 ? 29.396 61.325 20.844 1.00 29.51 159 VAL A O 1
ATOM 1180 N N . GLY A 1 160 ? 29.843 63.507 20.957 1.00 28.63 160 GLY A N 1
ATOM 1181 C CA . GLY A 1 160 ? 31.204 63.276 20.505 1.00 30.18 160 GLY A CA 1
ATOM 1182 C C . GLY A 1 160 ? 31.998 62.441 21.492 1.00 31.97 160 GLY A C 1
ATOM 1183 O O . GLY A 1 160 ? 32.837 61.626 21.118 1.00 32.75 160 GLY A O 1
ATOM 1184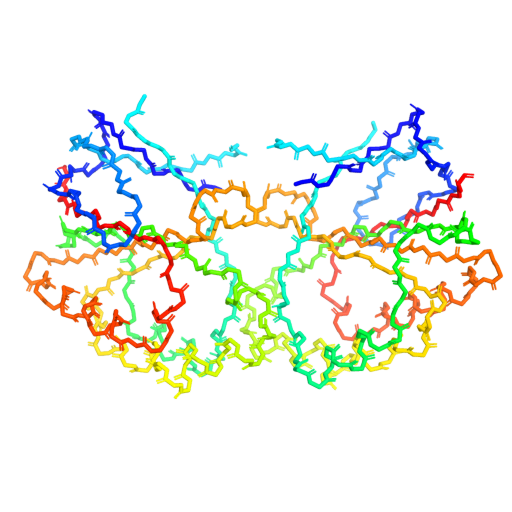 N N . VAL A 1 161 ? 31.735 62.652 22.771 1.00 28.82 161 VAL A N 1
ATOM 1185 C CA . VAL A 1 161 ? 32.384 61.882 23.812 1.00 29.13 161 VAL A CA 1
ATOM 1186 C C . VAL A 1 161 ? 32.053 60.378 23.677 1.00 33.53 161 VAL A C 1
ATOM 1187 O O . VAL A 1 161 ? 32.938 59.519 23.733 1.00 33.14 161 VAL A O 1
ATOM 1191 N N . LEU A 1 162 ? 30.775 60.055 23.504 1.00 31.71 162 LEU A N 1
ATOM 1192 C CA . LEU A 1 162 ? 30.367 58.661 23.447 1.00 33.81 162 LEU A CA 1
ATOM 1193 C C . LEU A 1 162 ? 30.892 58.031 22.180 1.00 31.84 162 LEU A C 1
ATOM 1194 O O . LEU A 1 162 ? 31.281 56.861 22.176 1.00 32.32 162 LEU A O 1
ATOM 1199 N N . ARG A 1 163 ? 30.897 58.803 21.099 1.00 30.50 163 ARG A N 1
ATOM 1200 C CA . ARG A 1 163 ? 31.393 58.289 19.833 1.00 31.24 163 ARG A CA 1
ATOM 1201 C C . ARG A 1 163 ? 32.893 57.999 19.868 1.00 34.25 163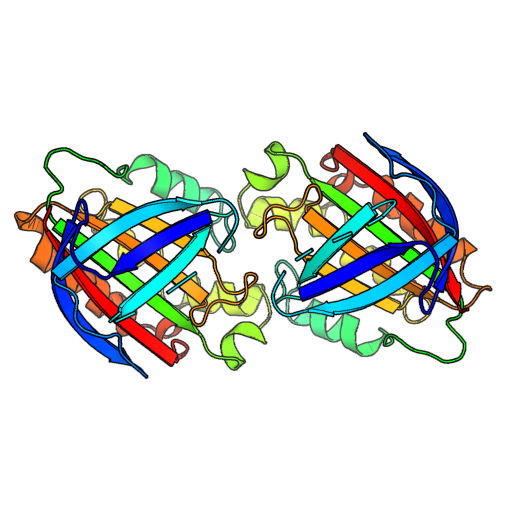 ARG A C 1
ATOM 1202 O O . ARG A 1 163 ? 33.400 57.331 18.964 1.00 35.00 163 ARG A O 1
ATOM 1210 N N . ALA A 1 164 ? 33.602 58.451 20.906 1.00 33.02 164 ALA A N 1
ATOM 1211 C CA . ALA A 1 164 ? 35.038 58.102 21.038 1.00 37.93 164 ALA A CA 1
ATOM 1212 C C . ALA A 1 164 ? 35.280 56.822 21.854 1.00 38.60 164 ALA A C 1
ATOM 1213 O O . ALA A 1 164 ? 36.420 56.438 22.059 1.00 39.38 164 ALA A O 1
ATOM 1215 N N . THR A 1 165 ? 34.220 56.172 22.331 1.00 34.33 165 THR A N 1
ATOM 1216 C CA . THR A 1 165 ? 34.375 55.079 23.293 1.00 31.55 165 THR A CA 1
ATOM 1217 C C . THR A 1 165 ? 34.562 53.742 22.597 1.00 32.59 165 THR A C 1
ATOM 1218 O O . THR A 1 165 ? 34.321 53.618 21.391 1.00 30.87 165 THR A O 1
ATOM 1222 N N . GLU A 1 166 ? 35.065 52.767 23.350 1.00 35.45 166 GLU A N 1
ATOM 1223 C CA . GLU A 1 166 ? 35.209 51.401 22.842 1.00 37.39 166 GLU A CA 1
ATOM 1224 C C . GLU A 1 166 ? 33.825 50.848 22.446 1.00 38.04 166 GLU A C 1
ATOM 1225 O O . GLU A 1 166 ? 33.694 50.138 21.439 1.00 34.66 166 GLU A O 1
ATOM 1231 N N . GLU A 1 167 ? 32.800 51.173 23.235 1.00 30.56 167 GLU A N 1
ATOM 1232 C CA . GLU A 1 167 ? 31.455 50.777 22.869 1.00 32.95 167 GLU A CA 1
ATOM 1233 C C . GLU A 1 167 ? 31.157 51.177 21.423 1.00 31.76 167 GLU A C 1
ATOM 1234 O O . GLU A 1 167 ? 30.602 50.388 20.662 1.00 30.07 167 GLU A O 1
ATOM 1240 N N . TRP A 1 168 ? 31.537 52.391 21.036 1.00 30.06 168 TRP A N 1
ATOM 1241 C CA . TRP A 1 168 ? 31.171 52.881 19.718 1.00 29.96 168 TRP A CA 1
ATOM 1242 C C . TRP A 1 168 ? 31.936 52.250 18.557 1.00 35.86 168 TRP A C 1
ATOM 1243 O O . TRP A 1 168 ? 31.511 52.394 17.406 1.00 30.16 168 TRP A O 1
ATOM 1254 N N . THR A 1 169 ? 33.033 51.541 18.849 1.00 36.42 169 THR A N 1
ATOM 1255 C CA . THR A 1 169 ? 33.770 50.864 17.788 1.00 37.75 169 THR A CA 1
ATOM 1256 C C . THR A 1 169 ? 32.921 49.751 17.208 1.00 37.84 169 THR A C 1
ATOM 1257 O O . THR A 1 169 ? 33.203 49.263 16.116 1.00 37.06 169 THR A O 1
ATOM 1261 N N . TYR A 1 170 ? 31.877 49.351 17.934 1.00 35.11 170 TYR A N 1
ATOM 1262 C CA . TYR A 1 170 ? 30.954 48.335 17.444 1.00 35.66 170 TYR A CA 1
ATOM 1263 C C . TYR A 1 170 ? 29.742 48.892 16.658 1.00 37.19 170 TYR A C 1
ATOM 1264 O O . TYR A 1 170 ? 28.902 48.116 16.179 1.00 35.04 170 TYR A O 1
ATOM 1273 N N . VAL A 1 171 ? 29.629 50.214 16.531 1.00 34.43 171 VAL A N 1
ATOM 1274 C CA . VAL A 1 171 ? 28.520 50.784 15.755 1.00 33.75 171 VAL A CA 1
ATOM 1275 C C . VAL A 1 171 ? 28.829 50.764 14.262 1.00 32.50 171 VAL A C 1
ATOM 1276 O O . VAL A 1 171 ? 29.857 51.266 13.838 1.00 35.90 171 VAL A O 1
ATOM 1280 N N . GLU A 1 172 ? 27.945 50.188 13.465 1.00 33.12 172 GLU A N 1
ATOM 1281 C CA . GLU A 1 172 ? 28.214 50.050 12.039 1.00 39.59 172 GLU A CA 1
ATOM 1282 C C . GLU A 1 172 ? 27.260 50.865 11.171 1.00 37.72 172 GLU A C 1
ATOM 1283 O O . GLU A 1 172 ? 27.481 51.009 9.967 1.00 36.81 172 GLU A O 1
ATOM 1289 N N . ARG A 1 173 ? 26.184 51.365 11.767 1.00 31.53 173 ARG A N 1
ATOM 1290 C CA . ARG A 1 173 ? 25.361 52.347 11.090 1.00 32.20 173 ARG A CA 1
ATOM 1291 C C . ARG A 1 173 ? 24.785 53.317 12.113 1.00 33.86 173 ARG A C 1
ATOM 1292 O O . ARG A 1 173 ? 24.348 52.908 13.183 1.00 33.72 173 ARG A O 1
ATOM 1300 N N . GLU A 1 174 ? 24.777 54.602 11.761 1.00 30.34 174 GLU A N 1
ATOM 1301 C CA . GLU A 1 174 ? 24.355 55.648 12.667 1.00 28.54 174 GLU A CA 1
ATOM 1302 C C . GLU A 1 174 ? 24.051 56.906 11.883 1.00 28.98 174 GLU A C 1
ATOM 1303 O O . GLU A 1 174 ? 24.814 57.300 11.009 1.00 28.34 174 GLU A O 1
ATOM 1309 N N . VAL A 1 175 ? 22.931 57.544 12.199 1.00 28.89 175 VAL A N 1
ATOM 1310 C CA . VAL A 1 175 ? 22.528 58.732 11.476 1.00 30.69 175 VAL A CA 1
ATOM 1311 C C . VAL A 1 175 ? 22.199 59.820 12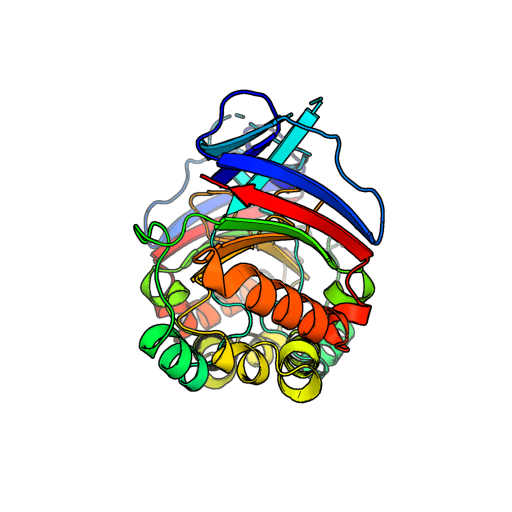.488 1.00 31.36 175 VAL A C 1
ATOM 1312 O O . VAL A 1 175 ? 21.655 59.544 13.556 1.00 29.59 175 VAL A O 1
ATOM 1316 N N . ASP A 1 176 ? 22.552 61.049 12.143 1.00 30.12 176 ASP A N 1
ATOM 1317 C CA . ASP A 1 176 ? 22.297 62.191 12.993 1.00 32.34 176 ASP A CA 1
ATOM 1318 C C . ASP A 1 176 ? 21.066 62.987 12.498 1.00 33.87 176 ASP A C 1
ATOM 1319 O O . ASP A 1 176 ? 21.118 63.659 11.460 1.00 33.00 176 ASP A O 1
ATOM 1324 N N . ILE A 1 177 ? 19.955 62.886 13.226 1.00 28.53 177 ILE A N 1
ATOM 1325 C CA . ILE A 1 177 ? 18.782 63.721 12.952 1.00 26.85 177 ILE A CA 1
ATOM 1326 C C . ILE A 1 177 ? 18.594 64.750 14.066 1.00 27.60 177 ILE A C 1
ATOM 1327 O O . ILE A 1 177 ? 18.599 64.394 15.248 1.00 25.62 177 ILE A O 1
ATOM 1332 N N . ARG A 1 178 ? 18.453 66.026 13.702 1.00 25.42 178 ARG A N 1
ATOM 1333 C CA . ARG A 1 178 ? 18.204 67.058 14.710 1.00 29.00 178 ARG A CA 1
ATOM 1334 C C . ARG A 1 178 ? 16.874 67.763 14.471 1.00 29.29 178 ARG A C 1
ATOM 1335 O O . ARG A 1 178 ? 16.508 68.038 13.330 1.00 28.25 178 ARG A O 1
ATOM 1343 N N . LEU A 1 179 ? 16.181 68.103 15.557 1.00 28.45 179 LEU A N 1
ATOM 1344 C CA . LEU A 1 179 ? 14.821 68.645 15.474 1.00 26.41 179 LEU A CA 1
ATOM 1345 C C . LEU A 1 179 ? 14.625 69.921 16.274 1.00 30.48 179 LEU A C 1
ATOM 1346 O O . LEU A 1 179 ? 15.318 70.156 17.268 1.00 27.28 179 LEU A O 1
ATOM 1351 N N . ALA A 1 180 ? 13.615 70.691 15.858 1.00 34.22 180 ALA A N 1
ATOM 1352 C CA . ALA A 1 180 ? 13.114 71.845 16.596 1.00 32.75 180 ALA A CA 1
ATOM 1353 C C . ALA A 1 180 ? 11.601 71.700 16.748 1.00 33.23 180 ALA A C 1
ATOM 1354 O O . ALA A 1 180 ? 10.904 71.320 15.798 1.00 32.31 180 ALA A O 1
ATOM 1356 N N . ARG A 1 181 ? 11.093 71.988 17.940 1.00 32.72 181 ARG A N 1
ATOM 1357 C CA . ARG A 1 181 ? 9.678 71.807 18.205 1.00 39.27 181 ARG A CA 1
ATOM 1358 C C . ARG A 1 181 ? 8.841 72.714 17.287 1.00 40.29 181 ARG A C 1
ATOM 1359 O O . ARG A 1 181 ? 9.086 73.925 17.178 1.00 35.34 181 ARG A O 1
ATOM 1367 N N . ALA A 1 182 ? 7.880 72.103 16.600 1.00 37.49 182 ALA A N 1
ATOM 1368 C CA . ALA A 1 182 ? 7.002 72.831 15.703 1.00 45.06 182 ALA A CA 1
ATOM 1369 C C . ALA A 1 182 ? 5.769 73.315 16.463 1.00 46.71 182 ALA A C 1
ATOM 1370 O O . ALA A 1 182 ? 5.712 74.465 16.900 1.00 47.06 182 ALA A O 1
ATOM 1372 N N . PHE B 1 3 ? 11.481 36.151 12.386 1.00 44.90 3 PHE B N 1
ATOM 1373 C CA . PHE B 1 3 ? 10.270 35.646 13.048 1.00 45.23 3 PHE B CA 1
ATOM 1374 C C . PHE B 1 3 ? 10.014 34.158 12.848 1.00 43.58 3 PHE B C 1
ATOM 1375 O O . PHE B 1 3 ? 9.901 33.673 11.716 1.00 42.22 3 PHE B O 1
ATOM 1383 N N . THR B 1 4 ? 9.874 33.435 13.953 1.00 42.02 4 THR B N 1
ATOM 1384 C CA . THR B 1 4 ? 9.472 32.042 13.875 1.00 42.58 4 THR B CA 1
ATOM 1385 C C . THR B 1 4 ? 8.018 31.910 14.330 1.00 40.82 4 THR B C 1
ATOM 1386 O O . THR B 1 4 ? 7.671 32.287 15.450 1.00 40.41 4 THR B O 1
ATOM 1390 N N . VAL B 1 5 ? 7.180 31.389 13.437 1.00 39.23 5 VAL B N 1
ATOM 1391 C CA . VAL B 1 5 ? 5.739 31.293 13.664 1.00 40.84 5 VAL B CA 1
ATOM 1392 C C . VAL B 1 5 ? 5.308 29.857 14.019 1.00 41.44 5 VAL B C 1
ATOM 1393 O O . VAL B 1 5 ? 5.573 28.911 13.281 1.00 40.80 5 VAL B O 1
ATOM 1397 N N . PHE B 1 6 ? 4.674 29.704 15.177 1.00 42.47 6 PHE B N 1
ATOM 1398 C CA . PHE B 1 6 ? 4.186 28.411 15.638 1.00 39.82 6 PHE B CA 1
ATOM 1399 C C . PHE B 1 6 ? 2.669 28.409 15.496 1.00 42.43 6 PHE B C 1
ATOM 1400 O O . PHE B 1 6 ? 1.985 29.194 16.138 1.00 38.91 6 PHE B O 1
ATOM 1408 N N . THR B 1 7 ? 2.143 27.526 14.655 1.00 39.71 7 THR B N 1
ATOM 1409 C CA . THR B 1 7 ? 0.720 27.543 14.370 1.00 41.48 7 THR B CA 1
ATOM 1410 C C . THR B 1 7 ? 0.035 26.244 14.798 1.00 45.03 7 THR B C 1
ATOM 1411 O O . THR B 1 7 ? 0.433 25.138 14.402 1.00 43.07 7 THR B O 1
ATOM 1415 N N . GLY B 1 8 ? -0.988 26.390 15.633 1.00 50.66 8 GLY B N 1
ATOM 1416 C CA . GLY B 1 8 ? -1.841 25.274 15.999 1.00 54.98 8 GLY B CA 1
ATOM 1417 C C . GLY B 1 8 ? -2.995 25.123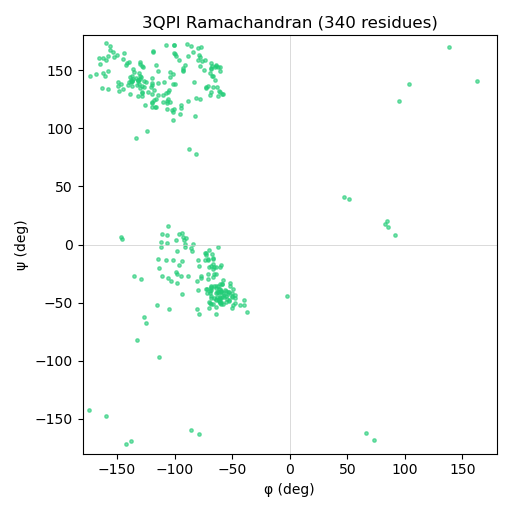 15.014 1.00 55.00 8 GLY B C 1
ATOM 1418 O O . GLY B 1 8 ? -3.759 26.057 14.786 1.00 52.44 8 GLY B O 1
ATOM 1419 N N . GLY B 1 9 ? -3.111 23.946 14.413 1.00 53.93 9 GLY B N 1
ATOM 1420 C CA . GLY B 1 9 ? -4.229 23.644 13.540 1.00 57.38 9 GLY B CA 1
ATOM 1421 C C . GLY B 1 9 ? -4.172 22.193 13.116 1.00 61.76 9 GLY B C 1
ATOM 1422 O O . GLY B 1 9 ? -3.809 21.322 13.906 1.00 59.85 9 GLY B O 1
ATOM 1423 N N . ASP B 1 10 ? -4.543 21.939 11.868 1.00 80.53 10 ASP B N 1
ATOM 1424 C CA . ASP B 1 10 ? -4.329 20.641 11.244 1.00 82.57 10 ASP B CA 1
ATOM 1425 C C . ASP B 1 10 ? -3.443 20.924 10.052 1.00 79.44 10 ASP B C 1
ATOM 1426 O O . ASP B 1 10 ? -3.648 21.910 9.350 1.00 82.03 10 ASP B O 1
ATOM 1431 N N . SER B 1 11 ? -2.468 20.058 9.826 1.00 66.99 11 SER B N 1
ATOM 1432 C CA . SER B 1 11 ? -1.293 20.403 9.035 1.00 64.28 11 SER B CA 1
ATOM 1433 C C . SER B 1 11 ? -0.217 20.839 10.009 1.00 63.21 11 SER B C 1
ATOM 1434 O O . SER B 1 11 ? -0.411 21.751 10.812 1.00 61.74 11 SER B O 1
ATOM 1437 N N . GLY B 1 12 ? 0.924 20.178 9.938 1.00 62.06 12 GLY B N 1
ATOM 1438 C CA . GLY B 1 12 ? 2.048 20.546 10.767 1.00 61.11 12 GLY B CA 1
ATOM 1439 C C . GLY B 1 12 ? 3.023 19.402 10.788 1.00 61.91 12 GLY B C 1
ATOM 1440 O O . GLY B 1 12 ? 2.623 18.241 10.820 1.00 63.32 12 GLY B O 1
ATOM 1441 N N . ALA B 1 13 ? 4.307 19.723 10.755 1.00 59.95 13 ALA B N 1
ATOM 1442 C CA . ALA B 1 13 ? 5.326 18.697 10.865 1.00 58.90 13 ALA B CA 1
ATOM 1443 C C . ALA B 1 13 ? 5.190 17.975 12.206 1.00 57.81 13 ALA B C 1
ATOM 1444 O O . ALA B 1 13 ? 5.691 16.870 12.377 1.00 58.16 13 ALA B O 1
ATOM 1446 N N . TRP B 1 14 ? 4.509 18.595 13.161 1.00 54.01 14 TRP B N 1
ATOM 1447 C CA . TRP B 1 14 ? 4.376 17.981 14.469 1.00 49.52 14 TRP B CA 1
ATOM 1448 C C . TRP B 1 14 ? 2.940 17.694 14.804 1.00 49.23 14 TRP B C 1
ATOM 1449 O O . TRP B 1 14 ? 2.056 18.533 14.627 1.00 50.01 14 TRP B O 1
ATOM 1460 N N . SER B 1 15 ? 2.727 16.481 15.291 1.00 45.61 15 SER B N 1
ATOM 1461 C CA . SER B 1 15 ? 1.453 16.073 15.833 1.00 46.29 15 SER B CA 1
ATOM 1462 C C . SER B 1 15 ? 1.403 16.556 17.285 1.00 45.20 15 SER B C 1
ATOM 1463 O O . SER B 1 15 ? 2.410 16.497 17.999 1.00 42.50 15 SER B O 1
ATOM 1466 N N . ILE B 1 16 ? 0.251 17.051 17.719 1.00 43.28 16 ILE B N 1
ATOM 1467 C CA . ILE B 1 16 ? 0.126 17.553 19.082 1.00 44.10 16 ILE B CA 1
ATOM 1468 C C . ILE B 1 16 ? -0.410 16.482 19.988 1.00 45.66 16 ILE B C 1
ATOM 1469 O O . ILE B 1 16 ? -1.533 16.018 19.808 1.00 47.84 16 ILE B O 1
ATOM 1474 N N . LEU B 1 17 ? 0.392 16.093 20.967 1.00 41.30 17 LEU B N 1
ATOM 1475 C CA . LEU B 1 17 ? 0.001 15.040 21.892 1.00 40.68 17 LEU B CA 1
ATOM 1476 C C . LEU B 1 17 ? -0.918 15.595 22.957 1.00 43.03 17 LEU B C 1
ATOM 1477 O O . LEU B 1 17 ? -1.773 14.883 23.451 1.00 41.75 17 LEU B O 1
ATOM 1482 N N . SER B 1 18 ? -0.738 16.869 23.316 1.00 42.73 18 SER B N 1
ATOM 1483 C CA . SER B 1 18 ? -1.544 17.467 24.376 1.00 42.61 18 SER B CA 1
ATOM 1484 C C . SER B 1 18 ? -1.313 18.972 24.544 1.00 41.96 18 SER B C 1
ATOM 1485 O O . SER B 1 18 ? -0.204 19.465 24.373 1.00 37.76 18 SER B O 1
ATOM 1488 N N . VAL B 1 19 ? -2.378 19.686 24.893 1.00 36.90 19 VAL B N 1
ATOM 1489 C CA . VAL B 1 19 ? -2.269 21.065 25.325 1.00 36.92 19 VAL B CA 1
ATOM 1490 C C . VAL B 1 19 ? -2.825 21.078 26.725 1.00 36.16 19 VAL B C 1
ATOM 1491 O O . VAL B 1 19 ? -3.945 20.671 26.922 1.00 40.34 19 VAL B O 1
ATOM 1495 N N . ALA B 1 20 ? -2.057 21.524 27.706 1.00 38.17 20 ALA B N 1
ATOM 1496 C CA . ALA B 1 20 ? -2.559 21.535 29.083 1.00 39.87 20 ALA B CA 1
ATOM 1497 C C . ALA B 1 20 ? -2.270 22.874 29.768 1.00 38.75 20 ALA B C 1
ATOM 1498 O O . ALA B 1 20 ? -1.241 23.485 29.542 1.00 35.38 20 ALA B O 1
ATOM 1500 N N . PRO B 1 21 ? -3.191 23.339 30.607 1.00 39.52 21 PRO B N 1
ATOM 1501 C CA . PRO B 1 21 ? -2.902 24.591 31.299 1.00 35.14 21 PRO B CA 1
ATOM 1502 C C . PRO B 1 21 ? -1.757 24.436 32.304 1.00 34.59 21 PRO B C 1
ATOM 1503 O O . PRO B 1 21 ? -1.494 23.325 32.756 1.00 33.05 21 PRO B O 1
ATOM 1507 N N . VAL B 1 22 ? -1.041 25.517 32.598 1.00 30.81 22 VAL B N 1
ATOM 1508 C CA . VAL B 1 22 ? -0.093 25.503 33.714 1.00 32.51 22 VAL B CA 1
ATOM 1509 C C . VAL B 1 22 ? -0.442 26.644 34.651 1.00 30.62 22 VAL B C 1
ATOM 1510 O O . VAL B 1 22 ? -0.889 26.418 35.769 1.00 28.10 22 VAL B O 1
ATOM 1514 N N . ILE B 1 23 ? -0.259 27.872 34.189 1.00 32.39 23 ILE B N 1
ATOM 1515 C CA . ILE B 1 23 ? -0.786 29.014 34.930 1.00 34.40 23 ILE B CA 1
ATOM 1516 C C . ILE B 1 23 ? -1.439 30.018 33.968 1.00 34.46 23 ILE B C 1
ATOM 1517 O O . ILE B 1 23 ? -0.966 30.223 32.849 1.00 29.76 23 ILE B O 1
ATOM 1522 N N . GLY B 1 24 ? -2.561 30.596 34.385 1.00 32.17 24 GLY B N 1
ATOM 1523 C CA . GLY B 1 24 ? -3.272 31.553 33.543 1.00 34.29 24 GLY B CA 1
ATOM 1524 C C . GLY B 1 24 ? -3.994 30.914 32.366 1.00 33.36 24 GLY B C 1
ATOM 1525 O O . GLY B 1 24 ? -4.139 29.693 32.285 1.00 33.03 24 GLY B O 1
ATOM 1526 N N . GLU B 1 25 ? -4.458 31.736 31.436 1.00 35.35 25 GLU B N 1
ATOM 1527 C CA . GLU B 1 25 ? -5.246 31.208 30.326 1.00 34.13 25 GLU B CA 1
ATOM 1528 C C . GLU B 1 25 ? -4.430 30.218 29.499 1.00 34.98 25 GLU B C 1
ATOM 1529 O O . GLU B 1 25 ? -3.275 30.479 29.155 1.00 35.40 25 GLU B O 1
ATOM 1535 N N . SER B 1 26 ? -5.039 29.075 29.213 1.00 31.79 26 SER B N 1
ATOM 1536 C CA . SER B 1 26 ? -4.465 28.049 28.362 1.00 30.88 26 SER B CA 1
ATOM 1537 C C . SER B 1 26 ? -4.620 28.403 26.871 1.00 34.57 26 SER B C 1
ATOM 1538 O O . SER B 1 26 ? -4.866 29.556 26.526 1.00 34.23 26 SER B O 1
ATOM 1541 N N . LEU B 1 27 ? -4.449 27.410 25.999 1.00 37.37 27 LEU B N 1
ATOM 1542 C CA . LEU B 1 27 ? -4.664 27.585 24.561 1.00 39.16 27 LEU B CA 1
ATOM 1543 C C . LEU B 1 27 ? -5.593 26.494 24.055 1.00 41.92 27 LEU B C 1
ATOM 1544 O O . LEU B 1 27 ? -5.635 25.413 24.631 1.00 42.95 27 LEU B O 1
ATOM 1549 N N . MET B 1 28 ? -6.319 26.777 22.976 1.00 46.54 28 MET B N 1
ATOM 1550 C CA . MET B 1 28 ? -7.257 25.818 22.398 1.00 51.79 28 MET B CA 1
ATOM 1551 C C . MET B 1 28 ? -6.579 24.567 21.851 1.00 52.82 28 MET B C 1
ATOM 1552 O O . MET B 1 28 ? -5.416 24.581 21.453 1.00 49.60 28 MET B O 1
ATOM 1557 N N . ALA B 1 29 ? -7.349 23.489 21.813 1.00 43.58 29 ALA B N 1
ATOM 1558 C CA . ALA B 1 29 ? -6.898 22.229 21.270 1.00 45.36 29 ALA B CA 1
ATOM 1559 C C . ALA B 1 29 ? -6.679 22.372 19.778 1.00 45.99 29 ALA B C 1
ATOM 1560 O O . ALA B 1 29 ? -7.396 23.112 19.100 1.00 45.23 29 ALA B O 1
ATOM 1562 N N . ALA B 1 30 ? -5.673 21.664 19.279 1.00 46.61 30 ALA B N 1
ATOM 1563 C CA . ALA B 1 30 ? -5.449 21.528 17.846 1.00 49.80 30 ALA B CA 1
ATOM 1564 C C . ALA B 1 30 ? -4.738 20.200 17.611 1.00 50.27 30 ALA B C 1
ATOM 1565 O O . ALA B 1 30 ? -4.151 19.628 18.531 1.00 48.58 30 ALA B O 1
ATOM 1567 N N . SER B 1 31 ? -4.780 19.713 16.381 1.00 50.08 31 SER B N 1
ATOM 1568 C CA . SER B 1 31 ? -4.274 18.379 16.096 1.00 50.97 31 SER B CA 1
ATOM 1569 C C . SER B 1 31 ? -2.785 18.416 15.770 1.00 48.78 31 SER B C 1
ATOM 1570 O O . SER B 1 31 ? -2.070 17.440 15.994 1.00 48.67 31 SER B O 1
ATOM 1573 N N . HIS B 1 32 ? -2.320 19.546 15.251 1.00 48.10 32 HIS B N 1
ATOM 1574 C CA . HIS B 1 32 ? -0.959 19.646 14.751 1.00 47.94 32 HIS B CA 1
ATOM 1575 C C . HIS B 1 32 ? -0.352 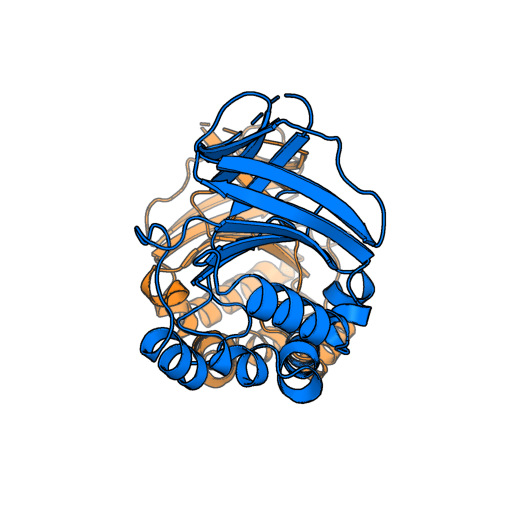21.005 15.007 1.00 49.62 32 HIS B C 1
ATOM 1576 O O . HIS B 1 32 ? -1.053 21.992 15.230 1.00 46.63 32 HIS B O 1
ATOM 1583 N N . LEU B 1 33 ? 0.972 21.034 14.968 1.00 48.25 33 LEU B N 1
ATOM 1584 C CA . LEU B 1 33 ? 1.722 22.262 15.065 1.00 44.49 33 LEU B CA 1
ATOM 1585 C C . LEU B 1 33 ? 2.545 22.427 13.801 1.00 46.63 33 LEU B C 1
ATOM 1586 O O . LEU B 1 33 ? 3.245 21.512 13.383 1.00 46.90 33 LEU B O 1
ATOM 1591 N N . ALA B 1 34 ? 2.440 23.596 13.184 1.00 47.81 34 ALA B N 1
ATOM 1592 C CA . ALA B 1 34 ? 3.266 23.936 12.040 1.00 47.10 34 ALA B CA 1
ATOM 1593 C C . ALA B 1 34 ? 4.270 25.011 12.463 1.00 45.92 34 ALA B C 1
ATOM 1594 O O . ALA B 1 34 ? 3.935 25.926 13.217 1.00 41.57 34 ALA B O 1
ATOM 1596 N N . ILE B 1 35 ? 5.501 24.897 11.981 1.00 49.14 35 ILE B N 1
ATOM 1597 C CA . ILE B 1 35 ? 6.522 25.886 12.289 1.00 50.41 35 ILE B CA 1
ATOM 1598 C C . ILE B 1 35 ? 7.110 26.444 11.006 1.00 51.85 35 ILE B C 1
ATOM 1599 O O . ILE B 1 35 ? 7.341 25.703 10.059 1.00 55.37 35 ILE B O 1
ATOM 1604 N N . ALA B 1 36 ? 7.359 27.746 10.969 1.00 45.89 36 ALA B N 1
ATOM 1605 C CA . ALA B 1 36 ? 7.850 28.353 9.746 1.00 47.65 36 ALA B CA 1
ATOM 1606 C C . ALA B 1 36 ? 8.344 29.765 9.958 1.00 49.60 36 ALA B C 1
ATOM 1607 O O . ALA B 1 36 ? 7.806 30.512 10.783 1.00 47.35 36 ALA B O 1
ATOM 1609 N N . PRO B 1 37 ? 9.366 30.150 9.190 1.00 58.04 37 PRO B N 1
ATOM 1610 C CA . PRO B 1 37 ? 9.810 31.541 9.184 1.00 56.40 37 PRO B CA 1
ATOM 1611 C C . PRO B 1 37 ? 8.726 32.455 8.611 1.00 60.30 37 PRO B C 1
ATOM 1612 O O . PRO B 1 37 ? 7.896 32.002 7.807 1.00 58.03 37 PRO B O 1
ATOM 1616 N N . SER B 1 38 ? 8.731 33.715 9.047 1.00 56.96 38 SER B N 1
ATOM 1617 C CA . SER B 1 38 ? 7.858 34.743 8.492 1.00 61.60 38 SER B CA 1
ATOM 1618 C C . SER B 1 38 ? 8.448 36.113 8.769 1.00 61.25 38 SER B C 1
ATOM 1619 O O . SER B 1 38 ? 9.306 36.258 9.638 1.00 60.12 38 SER B O 1
ATOM 1622 N N . LEU B 1 39 ? 7.991 37.121 8.038 1.00 68.33 39 LEU B N 1
ATOM 1623 C CA . LEU B 1 39 ? 8.536 38.462 8.209 1.00 69.20 39 LEU B CA 1
ATOM 1624 C C . LEU B 1 39 ? 7.536 39.438 8.823 1.00 69.89 39 LEU B C 1
ATOM 1625 O O . LEU B 1 39 ? 7.855 40.607 9.018 1.00 70.80 39 LEU B O 1
ATOM 1630 N N . SER B 1 40 ? 6.342 38.955 9.152 1.00 65.81 40 SER B N 1
ATOM 1631 C CA . SER B 1 40 ? 5.321 39.809 9.736 1.00 66.62 40 SER B CA 1
ATOM 1632 C C . SER B 1 40 ? 4.677 39.159 10.957 1.00 65.94 40 SER B C 1
ATOM 1633 O O . SER B 1 40 ? 3.595 39.568 11.390 1.00 66.59 40 SER B O 1
ATOM 1636 N N . PRO B 1 49 ? -6.875 28.271 15.636 1.00 51.13 49 PRO B N 1
ATOM 1637 C CA . PRO B 1 49 ? -7.033 28.036 17.080 1.00 53.10 49 PRO B CA 1
ATOM 1638 C C . PRO B 1 49 ? -6.023 28.842 17.890 1.00 51.92 49 PRO B C 1
ATOM 1639 O O . PRO B 1 49 ? -6.383 29.437 18.905 1.00 49.89 49 PRO B O 1
ATOM 1643 N N . TRP B 1 50 ? -4.770 28.845 17.447 1.00 49.20 50 TRP B N 1
ATOM 1644 C CA . TRP B 1 50 ? -3.769 29.783 17.965 1.00 47.44 50 TRP B CA 1
ATOM 1645 C C . TRP B 1 50 ? -2.542 29.859 17.063 1.00 45.07 50 TRP B C 1
ATOM 1646 O O . TRP B 1 50 ? -2.237 28.933 16.300 1.00 45.78 50 TRP B O 1
ATOM 1657 N N . GLN B 1 51 ? -1.858 30.987 17.146 1.00 45.44 51 GLN B N 1
ATOM 1658 C CA . GLN B 1 51 ? -0.631 31.218 16.405 1.00 47.88 51 GLN B CA 1
ATOM 1659 C C . GLN B 1 51 ? 0.253 32.134 17.241 1.00 45.48 51 GLN B C 1
ATOM 1660 O O . GLN B 1 51 ? -0.215 33.148 17.738 1.00 43.77 51 GLN B O 1
ATOM 1666 N N . LEU B 1 52 ? 1.519 31.760 17.390 1.00 42.67 52 LEU B N 1
ATOM 1667 C CA . LEU B 1 52 ? 2.454 32.474 18.245 1.00 42.36 52 LEU B CA 1
ATOM 1668 C C . LEU B 1 52 ? 3.706 32.753 17.453 1.00 42.25 52 LEU B C 1
ATOM 1669 O O . LEU B 1 52 ? 4.100 31.927 16.618 1.00 42.35 52 LEU B O 1
ATOM 1674 N N . ARG B 1 53 ? 4.323 33.904 17.724 1.00 42.19 53 ARG B N 1
ATOM 1675 C CA . ARG B 1 53 ? 5.549 34.328 17.050 1.00 42.18 53 ARG B CA 1
ATOM 1676 C C . ARG B 1 53 ? 6.626 34.749 18.024 1.00 43.47 53 ARG B C 1
ATOM 1677 O O . ARG B 1 53 ? 6.349 35.395 19.052 1.00 42.26 53 ARG B O 1
ATOM 1685 N N . GLY B 1 54 ? 7.865 34.435 17.666 1.00 39.56 54 GLY B N 1
ATOM 1686 C CA . GLY B 1 54 ? 9.018 34.891 18.418 1.00 37.33 54 GLY B CA 1
ATOM 1687 C C . GLY B 1 54 ? 10.254 34.926 17.537 1.00 40.40 54 GLY B C 1
ATOM 1688 O O . GLY B 1 54 ? 10.222 34.435 16.407 1.00 41.05 54 GLY B O 1
ATOM 1689 N N . VAL B 1 55 ? 11.337 35.511 18.047 1.00 39.15 55 VAL B N 1
ATOM 1690 C CA . VAL B 1 55 ? 12.601 35.539 17.320 1.00 37.31 55 VAL B CA 1
ATOM 1691 C C . VAL B 1 55 ? 13.726 35.088 18.233 1.00 38.39 55 VAL B C 1
ATOM 1692 O O . VAL B 1 55 ? 13.771 35.463 19.406 1.00 37.04 55 VAL B O 1
ATOM 1696 N N . ALA B 1 56 ? 14.630 34.276 17.697 1.00 38.63 56 ALA B N 1
ATOM 1697 C CA . ALA B 1 56 ? 15.859 33.962 18.405 1.00 40.87 56 ALA B CA 1
ATOM 1698 C C . ALA B 1 56 ? 16.642 35.256 18.522 1.00 39.71 56 ALA B C 1
ATOM 1699 O O . ALA B 1 56 ? 16.650 36.080 17.602 1.00 41.54 56 ALA B O 1
ATOM 1701 N N . SER B 1 57 ? 17.291 35.447 19.658 1.00 33.10 57 SER B N 1
ATOM 1702 C CA . SER B 1 57 ? 17.899 36.732 19.953 1.00 34.29 57 SER B CA 1
ATOM 1703 C C . SER B 1 57 ? 19.232 36.506 20.675 1.00 33.25 57 SER B C 1
ATOM 1704 O O . SER B 1 57 ? 19.695 35.377 20.767 1.00 33.03 57 SER B O 1
ATOM 1707 N N . HIS B 1 58 ? 19.838 37.575 21.175 1.00 32.75 58 HIS B N 1
ATOM 1708 C CA . HIS B 1 58 ? 21.124 37.492 21.858 1.00 30.56 58 HIS B CA 1
ATOM 1709 C C . HIS B 1 58 ? 20.968 37.169 23.340 1.00 31.58 58 HIS B C 1
ATOM 1710 O O . HIS B 1 58 ? 19.867 37.191 23.891 1.00 32.91 58 HIS B O 1
ATOM 1717 N N . ALA B 1 59 ? 22.093 36.888 23.980 1.00 31.29 59 ALA B N 1
ATOM 1718 C CA . ALA B 1 59 ? 22.132 36.496 25.391 1.00 30.83 59 ALA B CA 1
ATOM 1719 C C . ALA B 1 59 ? 21.759 37.650 26.301 1.00 27.36 59 ALA B C 1
ATOM 1720 O O . ALA B 1 59 ? 22.320 38.739 26.194 1.00 27.46 59 ALA B O 1
ATOM 1722 N N . ARG B 1 60 ? 20.818 37.405 27.197 1.00 27.98 60 ARG B N 1
ATOM 1723 C CA . ARG B 1 60 ? 20.425 38.422 28.145 1.00 31.37 60 ARG B CA 1
ATOM 1724 C C . ARG B 1 60 ? 21.115 38.198 29.480 1.00 31.05 60 ARG B C 1
ATOM 1725 O O . ARG B 1 60 ? 21.275 39.145 30.241 1.00 32.74 60 ARG B O 1
ATOM 1733 N N . TYR B 1 61 ? 21.536 36.965 29.756 1.00 27.13 61 TYR B N 1
ATOM 1734 C CA . TYR B 1 61 ? 22.092 36.604 31.071 1.00 27.57 61 TYR B CA 1
ATOM 1735 C C . TYR B 1 61 ? 23.365 35.742 31.015 1.00 29.73 61 TYR B C 1
ATOM 1736 O O . TYR B 1 61 ? 24.173 35.788 31.943 1.00 29.90 61 TYR B O 1
ATOM 1745 N N . VAL B 1 62 ? 23.529 34.958 29.946 1.00 31.39 62 VAL B N 1
ATOM 1746 C CA . VAL B 1 62 ? 24.654 34.046 29.817 1.00 33.35 62 VAL B CA 1
ATOM 1747 C C . VAL B 1 62 ? 26.020 34.760 29.871 1.00 37.64 62 VAL B C 1
ATOM 1748 O O . VAL B 1 62 ? 26.255 35.739 29.167 1.00 36.48 62 VAL B O 1
ATOM 1752 N N . GLU B 1 63 ? 26.910 34.260 30.718 1.00 37.41 63 GLU B N 1
ATOM 1753 C CA . GLU B 1 63 ? 28.281 34.764 30.791 1.00 41.51 63 GLU B CA 1
ATOM 1754 C C . GLU B 1 63 ? 29.218 33.824 30.027 1.00 41.43 63 GLU B C 1
ATOM 1755 O O . GLU B 1 63 ? 28.802 32.756 29.593 1.00 38.89 63 GLU B O 1
ATOM 1761 N N . ARG B 1 64 ? 30.472 34.222 29.856 1.00 38.75 64 ARG B N 1
ATOM 1762 C CA . ARG B 1 64 ? 31.358 33.512 28.938 1.00 38.33 64 ARG B CA 1
ATOM 1763 C C . ARG B 1 64 ? 31.603 32.081 29.406 1.00 37.39 64 ARG B C 1
ATOM 1764 O O . ARG B 1 64 ? 31.486 31.144 28.622 1.00 38.88 64 ARG B O 1
ATOM 1772 N N . ALA B 1 65 ? 31.900 31.911 30.687 1.00 28.30 65 ALA B N 1
ATOM 1773 C CA . ALA B 1 65 ? 32.137 30.580 31.237 1.00 31.75 65 ALA B CA 1
ATOM 1774 C C . ALA B 1 65 ? 30.925 29.681 31.011 1.00 33.93 65 ALA B C 1
ATOM 1775 O O . ALA B 1 65 ? 31.073 28.507 30.669 1.00 30.87 65 ALA B O 1
ATOM 1777 N N . GLU B 1 66 ? 29.732 30.236 31.219 1.00 33.72 66 GLU B N 1
ATOM 1778 C CA . GLU B 1 66 ? 28.496 29.488 31.018 1.00 33.19 66 GLU B CA 1
ATOM 1779 C C . GLU B 1 66 ? 28.317 29.132 29.532 1.00 33.25 66 GLU B C 1
ATOM 1780 O O . GLU B 1 66 ? 28.013 27.990 29.179 1.00 32.79 66 GLU B O 1
ATOM 1786 N N . LYS B 1 67 ? 28.528 30.101 28.656 1.00 29.42 67 LYS B N 1
ATOM 1787 C CA . LYS B 1 67 ? 28.378 29.849 27.236 1.00 34.06 67 LYS B CA 1
ATOM 1788 C C . LYS B 1 67 ? 2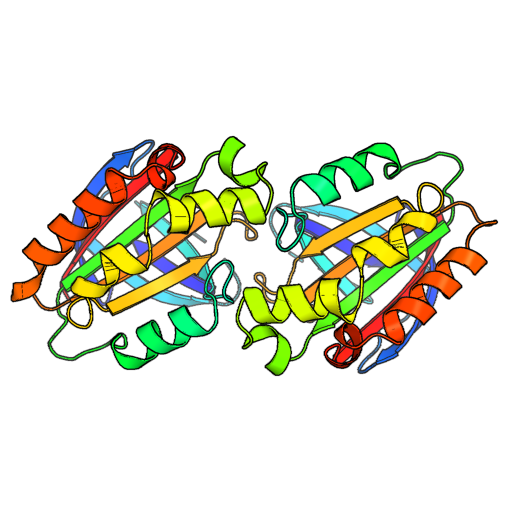9.334 28.735 26.783 1.00 37.10 67 LYS B C 1
ATOM 1789 O O . LYS B 1 67 ? 29.018 27.947 25.883 1.00 36.35 67 LYS B O 1
ATOM 1795 N N . ILE B 1 68 ? 30.506 28.666 27.401 1.00 32.60 68 ILE B N 1
ATOM 1796 C CA . ILE B 1 68 ? 31.462 27.620 27.045 1.00 36.30 68 ILE B CA 1
ATOM 1797 C C . ILE B 1 68 ? 30.943 26.229 27.485 1.00 34.17 68 ILE B C 1
ATOM 1798 O O . ILE B 1 68 ? 30.873 25.301 26.674 1.00 31.80 68 ILE B O 1
ATOM 1803 N N . ALA B 1 69 ? 30.549 26.099 28.751 1.00 31.34 69 ALA B N 1
ATOM 1804 C CA . ALA B 1 69 ? 29.907 24.877 29.232 1.00 29.29 69 ALA B CA 1
ATOM 1805 C C . ALA B 1 69 ? 28.715 24.484 28.352 1.00 32.68 69 ALA B C 1
ATOM 1806 O O . ALA B 1 69 ? 28.519 23.310 28.026 1.00 33.52 69 ALA B O 1
ATOM 1808 N N . LEU B 1 70 ? 27.930 25.474 27.944 1.00 32.61 70 LEU B N 1
ATOM 1809 C CA . LEU B 1 70 ? 26.716 25.202 27.196 1.00 33.30 70 LEU B CA 1
ATOM 1810 C C . LEU B 1 70 ? 27.000 24.705 25.795 1.00 32.71 70 LEU B C 1
ATOM 1811 O O . LEU B 1 70 ? 26.491 23.658 25.395 1.00 30.69 70 LEU B O 1
ATOM 1816 N N . THR B 1 71 ? 27.785 25.460 25.036 1.00 28.91 71 THR B N 1
ATOM 1817 C CA . THR B 1 71 ? 28.054 25.091 23.644 1.00 30.95 71 THR B CA 1
ATOM 1818 C C . THR B 1 71 ? 28.813 23.766 23.550 1.00 33.04 71 THR B C 1
ATOM 1819 O O . THR B 1 71 ? 28.723 23.051 22.561 1.00 34.53 71 THR B O 1
ATOM 1823 N N . SER B 1 72 ? 29.544 23.424 24.595 1.00 34.04 72 SER B N 1
ATOM 1824 C CA . SER B 1 72 ? 30.314 22.184 24.596 1.00 39.18 72 SER B CA 1
ATOM 1825 C C . SER B 1 72 ? 29.375 20.975 24.500 1.00 40.96 72 SER B C 1
ATOM 1826 O O . SER B 1 72 ? 29.575 20.065 23.697 1.00 38.31 72 SER B O 1
ATOM 1829 N N . VAL B 1 73 ? 28.314 21.005 25.287 1.00 35.02 73 VAL B N 1
ATOM 1830 C CA . VAL B 1 73 ? 27.475 19.834 25.468 1.00 36.52 73 VAL B CA 1
ATOM 1831 C C . VAL B 1 73 ? 26.101 19.890 24.746 1.00 39.99 73 VAL B C 1
ATOM 1832 O O . VAL B 1 73 ? 25.576 18.850 24.375 1.00 41.68 73 VAL B O 1
ATOM 1836 N N . GLN B 1 74 ? 25.518 21.072 24.534 1.00 37.35 74 GLN B N 1
ATOM 1837 C CA . GLN B 1 74 ? 24.124 21.134 24.070 1.00 35.95 74 GLN B CA 1
ATOM 1838 C C . GLN B 1 74 ? 23.986 20.631 22.636 1.00 39.74 74 GLN B C 1
ATOM 1839 O O . GLN B 1 74 ? 24.898 20.777 21.834 1.00 40.95 74 GLN B O 1
ATOM 1845 N N . ALA B 1 75 ? 22.848 20.024 22.315 1.00 35.60 75 ALA B N 1
ATOM 1846 C CA . ALA B 1 75 ? 22.660 19.457 20.989 1.00 37.11 75 ALA B CA 1
ATOM 1847 C C . ALA B 1 75 ? 21.854 20.436 20.159 1.00 42.13 75 ALA B C 1
ATOM 1848 O O . ALA B 1 75 ? 21.247 21.360 20.706 1.00 37.07 75 ALA B O 1
ATOM 1850 N N . GLY B 1 76 ? 21.858 20.245 18.842 1.00 41.81 76 GLY B N 1
ATOM 1851 C CA . GLY B 1 76 ? 21.068 21.083 17.957 1.00 43.53 76 GLY B CA 1
ATOM 1852 C C . GLY B 1 76 ? 19.674 20.510 17.763 1.00 46.56 76 GLY B C 1
ATOM 1853 O O . GLY B 1 76 ? 19.388 19.400 18.220 1.00 46.39 76 GLY B O 1
ATOM 1854 N N . LEU B 1 77 ? 18.808 21.269 17.092 1.00 44.85 77 LEU B N 1
ATOM 1855 C CA . LEU B 1 77 ? 17.479 20.792 16.721 1.00 44.21 77 LEU B CA 1
ATOM 1856 C C . LEU B 1 77 ? 17.595 19.907 15.493 1.00 47.33 77 LEU B C 1
ATOM 1857 O O . LEU B 1 77 ? 18.573 20.005 14.741 1.00 45.52 77 LEU B O 1
ATOM 1862 N N . GLY B 1 78 ? 16.592 19.058 15.291 1.00 45.74 78 GLY B N 1
ATOM 1863 C CA . GLY B 1 78 ? 16.498 18.257 14.089 1.00 50.44 78 GLY B CA 1
ATOM 1864 C C . GLY B 1 78 ? 17.158 16.896 14.190 1.00 51.66 78 GLY B C 1
ATOM 1865 O O . GLY B 1 78 ? 17.258 16.198 13.183 1.00 51.64 78 GLY B O 1
ATOM 1866 N N . ARG B 1 79 ? 17.599 16.510 15.389 1.00 49.29 79 ARG B N 1
ATOM 1867 C CA . ARG B 1 79 ? 18.242 15.209 15.581 1.00 47.27 79 ARG B CA 1
ATOM 1868 C C . ARG B 1 79 ? 17.312 14.087 15.154 1.00 50.35 79 ARG B C 1
ATOM 1869 O O . ARG B 1 79 ? 16.160 14.030 15.586 1.00 49.28 79 ARG B O 1
ATOM 1877 N N . ASN B 1 80 ? 17.816 13.181 14.322 1.00 52.54 80 ASN B N 1
ATOM 1878 C CA . ASN B 1 80 ? 16.980 12.119 13.785 1.00 55.36 80 ASN B CA 1
ATOM 1879 C C . ASN B 1 80 ? 16.190 11.382 14.846 1.00 49.47 80 ASN B C 1
ATOM 1880 O O . ASN B 1 80 ? 15.015 11.094 14.646 1.00 49.55 80 ASN B O 1
ATOM 1885 N N . GLU B 1 81 ? 16.821 11.096 15.976 1.00 44.26 81 GLU B N 1
ATOM 1886 C CA . GLU B 1 81 ? 16.165 10.311 17.014 1.00 46.36 81 GLU B CA 1
ATOM 1887 C C . GLU B 1 81 ? 15.282 11.165 17.953 1.00 47.80 81 GLU B C 1
ATOM 1888 O O . GLU B 1 81 ? 14.569 10.627 18.809 1.00 45.68 81 GLU B O 1
ATOM 1894 N N . ALA B 1 82 ? 15.304 12.486 17.790 1.00 45.22 82 ALA B N 1
ATOM 1895 C CA . ALA B 1 82 ? 14.507 13.354 18.664 1.00 44.33 82 ALA B CA 1
ATOM 1896 C C . ALA B 1 82 ? 13.104 13.523 18.092 1.00 45.21 82 ALA B C 1
ATOM 1897 O O . ALA B 1 82 ? 12.797 14.513 17.427 1.00 44.97 82 ALA B O 1
ATOM 1899 N N . THR B 1 83 ? 12.248 12.546 18.356 1.00 46.56 83 THR B N 1
ATOM 1900 C CA . THR B 1 83 ? 10.918 12.529 17.771 1.00 48.05 83 THR B CA 1
ATOM 1901 C C . THR B 1 83 ? 9.849 13.048 18.718 1.00 44.04 83 THR B C 1
ATOM 1902 O O . THR B 1 83 ? 8.664 13.009 18.399 1.00 47.35 83 THR B O 1
ATOM 1906 N N . ARG B 1 84 ? 10.257 13.507 19.890 1.00 42.28 84 ARG B N 1
ATOM 1907 C CA . ARG B 1 84 ? 9.334 14.212 20.769 1.00 43.49 84 ARG B CA 1
ATOM 1908 C C . ARG B 1 84 ? 9.757 15.667 20.944 1.00 42.65 84 ARG B C 1
ATOM 1909 O O . ARG B 1 84 ? 10.947 15.999 20.887 1.00 41.52 84 ARG B O 1
ATOM 1917 N N . ALA B 1 85 ? 8.778 16.536 21.148 1.00 37.74 85 ALA B N 1
ATOM 1918 C CA . ALA B 1 85 ? 9.070 17.939 21.380 1.00 38.00 85 ALA B CA 1
ATOM 1919 C C . ALA B 1 85 ? 8.105 18.557 22.381 1.00 36.20 85 ALA B C 1
ATOM 1920 O O . ALA B 1 85 ? 7.061 18.003 22.703 1.00 34.53 85 ALA B O 1
ATOM 1922 N N . ALA B 1 86 ? 8.481 19.720 22.882 1.00 30.22 86 ALA B N 1
ATOM 1923 C CA . ALA B 1 86 ? 7.630 20.473 23.778 1.00 28.19 86 ALA B CA 1
ATOM 1924 C C . ALA B 1 86 ? 7.680 21.953 23.372 1.00 28.12 86 ALA B C 1
ATOM 1925 O O . ALA B 1 86 ? 8.750 22.486 23.055 1.00 27.25 86 ALA B O 1
ATOM 1927 N N . LEU B 1 87 ? 6.516 22.592 23.351 1.00 32.68 87 LEU B N 1
ATOM 1928 C CA . LEU B 1 87 ? 6.424 24.039 23.199 1.00 32.69 87 LEU B CA 1
ATOM 1929 C C . LEU B 1 87 ? 5.816 24.608 24.485 1.00 33.96 87 LEU B C 1
ATOM 1930 O O . LEU B 1 87 ? 4.735 24.184 24.902 1.00 31.21 87 LEU B O 1
ATOM 1935 N N . ILE B 1 88 ? 6.503 25.557 25.112 1.00 23.15 88 ILE B N 1
ATOM 1936 C CA . ILE B 1 88 ? 6.026 26.128 26.370 1.00 25.02 88 ILE B CA 1
ATOM 1937 C C . ILE B 1 88 ? 6.112 27.652 26.378 1.00 25.07 88 ILE B C 1
ATOM 1938 O O . ILE B 1 88 ? 7.142 28.227 26.761 1.00 26.77 88 ILE B O 1
ATOM 1943 N N . PRO B 1 89 ? 5.022 28.308 25.959 1.00 32.31 89 PRO B N 1
ATOM 1944 C CA . PRO B 1 89 ? 4.888 29.775 26.011 1.00 29.81 89 PRO B CA 1
ATOM 1945 C C . PRO B 1 89 ? 4.833 30.249 27.452 1.00 28.20 89 PRO B C 1
ATOM 1946 O O . PRO B 1 89 ? 4.170 29.614 28.271 1.00 27.51 89 PRO B O 1
ATOM 1950 N N . ILE B 1 90 ? 5.567 31.320 27.750 1.00 24.93 90 ILE B N 1
ATOM 1951 C CA . ILE B 1 90 ? 5.740 31.800 29.106 1.00 28.71 90 ILE B CA 1
ATOM 1952 C C . ILE B 1 90 ? 5.709 33.326 29.111 1.00 32.92 90 ILE B C 1
ATOM 1953 O O . ILE B 1 90 ? 6.266 33.972 28.219 1.00 31.34 90 ILE B O 1
ATOM 1958 N N . ARG B 1 91 ? 5.015 33.891 30.092 1.00 23.64 91 ARG B N 1
ATOM 1959 C CA . ARG B 1 91 ? 5.046 35.314 30.311 1.00 25.43 91 ARG B CA 1
ATOM 1960 C C . ARG B 1 91 ? 5.347 35.502 31.788 1.00 25.86 91 ARG B C 1
ATOM 1961 O O . ARG B 1 91 ? 4.743 34.822 32.645 1.00 22.63 91 ARG B O 1
ATOM 1969 N N . LYS B 1 92 ? 6.270 36.424 32.061 1.00 21.37 92 LYS B N 1
ATOM 1970 C CA . LYS B 1 92 ? 6.631 36.797 33.423 1.00 23.74 92 LYS B CA 1
ATOM 1971 C C . LYS B 1 92 ? 5.902 38.088 33.809 1.00 25.09 92 LYS B C 1
ATOM 1972 O O . LYS B 1 92 ? 5.417 38.824 32.954 1.00 21.93 92 LYS B O 1
ATOM 1978 N N . SER B 1 93 ? 5.842 38.348 35.106 1.00 26.81 93 SER B N 1
ATOM 1979 C CA . SER B 1 93 ? 5.050 39.428 35.656 1.00 28.41 93 SER B CA 1
ATOM 1980 C C . SER B 1 93 ? 5.697 40.802 35.519 1.00 31.12 93 SER B C 1
ATOM 1981 O O . SER B 1 93 ? 6.911 40.950 35.303 1.00 26.70 93 SER B O 1
ATOM 1984 N N . ALA B 1 94 ? 4.865 41.821 35.692 1.00 31.54 94 ALA B N 1
ATOM 1985 C CA . ALA B 1 94 ? 5.336 43.187 35.637 1.00 29.73 94 ALA B CA 1
ATOM 1986 C C . ALA B 1 94 ? 6.406 43.397 36.683 1.00 28.30 94 ALA B C 1
ATOM 1987 O O . ALA B 1 94 ? 7.322 44.163 36.456 1.00 29.67 94 ALA B O 1
ATOM 1989 N N . ALA B 1 95 ? 6.301 42.737 37.834 1.00 26.17 95 ALA B N 1
ATOM 1990 C CA . ALA B 1 95 ? 7.306 42.927 38.872 1.00 30.97 95 ALA B CA 1
ATOM 1991 C C . ALA B 1 95 ? 8.670 42.372 38.403 1.00 33.85 95 ALA B C 1
ATOM 1992 O O . ALA B 1 95 ? 9.732 42.858 38.811 1.00 30.26 95 ALA B O 1
ATOM 1994 N N . TRP B 1 96 ? 8.638 41.375 37.530 1.00 27.53 96 TRP B N 1
ATOM 1995 C CA . TRP B 1 96 ? 9.879 40.843 36.996 1.00 28.61 96 TRP B CA 1
ATOM 1996 C C . TRP B 1 96 ? 10.536 41.900 36.144 1.00 28.03 96 TRP B C 1
ATOM 1997 O O . TRP B 1 96 ? 11.709 42.202 36.317 1.00 24.49 96 TRP B O 1
ATOM 2008 N N . TRP B 1 97 ? 9.767 42.453 35.215 1.00 29.47 97 TRP B N 1
ATOM 2009 C CA . TRP B 1 97 ? 10.312 43.377 34.243 1.00 29.85 97 TRP B CA 1
ATOM 2010 C C . TRP B 1 97 ? 10.709 44.723 34.849 1.00 30.67 97 TRP B C 1
ATOM 2011 O O . TRP B 1 97 ? 11.528 45.423 34.268 1.00 31.76 97 TRP B O 1
ATOM 2022 N N . GLU B 1 98 ? 10.191 45.062 36.028 1.00 36.38 98 GLU B N 1
ATOM 2023 C CA . GLU B 1 98 ? 10.588 46.304 36.699 1.00 38.39 98 GLU B CA 1
ATOM 2024 C C . GLU B 1 98 ? 11.963 46.192 37.360 1.00 38.44 98 GLU B C 1
ATOM 2025 O O . GLU B 1 98 ? 12.644 47.183 37.532 1.00 37.57 98 GLU B O 1
ATOM 2031 N N . MET B 1 99 ? 12.356 44.985 37.746 1.00 31.06 99 MET B N 1
ATOM 2032 C CA . MET B 1 99 ? 13.654 44.770 38.374 1.00 32.98 99 MET B CA 1
ATOM 2033 C C . MET B 1 99 ? 14.829 45.131 37.449 1.00 32.37 99 MET B C 1
ATOM 2034 O O . MET B 1 99 ? 14.726 45.094 36.208 1.00 26.76 99 MET B O 1
ATOM 2039 N N . THR B 1 100 ? 15.950 45.497 38.051 1.00 26.35 100 THR B N 1
ATOM 2040 C CA . THR B 1 100 ? 17.117 45.868 37.249 1.00 32.15 100 THR B CA 1
ATOM 2041 C C . THR B 1 100 ? 17.856 44.614 36.747 1.00 31.42 100 THR B C 1
ATOM 2042 O O . THR B 1 100 ? 17.557 43.500 37.166 1.00 26.81 100 THR B O 1
ATOM 2046 N N . GLN B 1 101 ? 18.801 44.812 35.833 1.00 36.92 101 GLN B N 1
ATOM 2047 C CA . GLN B 1 101 ? 19.506 43.710 35.194 1.00 32.32 101 GLN B CA 1
ATOM 2048 C C . GLN B 1 101 ? 20.247 42.839 36.213 1.00 33.08 101 GLN B C 1
ATOM 2049 O O . GLN B 1 101 ? 20.266 41.625 36.084 1.00 30.66 101 GLN B O 1
ATOM 2055 N N . ASP B 1 102 ? 20.873 43.461 37.209 1.00 31.14 102 ASP B N 1
ATOM 2056 C CA . ASP B 1 102 ? 21.593 42.707 38.231 1.00 32.85 102 ASP B CA 1
ATOM 2057 C C . ASP B 1 102 ? 20.639 41.896 39.119 1.00 34.23 102 ASP B C 1
ATOM 2058 O O . ASP B 1 102 ? 20.941 40.772 39.519 1.00 33.37 102 ASP B O 1
ATOM 2063 N N . GLU B 1 103 ? 19.469 42.448 39.399 1.00 28.64 103 GLU B N 1
ATOM 2064 C CA . GLU B 1 103 ? 18.497 41.748 40.232 1.00 28.72 103 GLU B CA 1
ATOM 2065 C C . GLU B 1 103 ? 17.911 40.524 39.539 1.00 29.01 103 GLU B C 1
ATOM 2066 O O . GLU B 1 103 ? 17.697 39.477 40.187 1.00 23.38 103 GLU B O 1
ATOM 2072 N N . ARG B 1 104 ? 17.626 40.652 38.233 1.00 24.35 104 ARG B N 1
ATOM 2073 C CA . ARG B 1 104 ? 17.080 39.529 37.480 1.00 22.21 104 ARG B CA 1
ATOM 2074 C C . ARG B 1 104 ? 18.132 38.433 37.334 1.00 25.36 104 ARG B C 1
ATOM 2075 O O . ARG B 1 104 ? 17.833 37.266 37.547 1.00 25.70 104 ARG B O 1
ATOM 2083 N N . ARG B 1 105 ? 19.354 38.808 36.969 1.00 29.41 105 ARG B N 1
ATOM 2084 C CA . ARG B 1 105 ? 20.450 37.852 36.865 1.00 29.98 105 ARG B CA 1
ATOM 2085 C C . ARG B 1 105 ? 20.605 37.046 38.156 1.00 32.21 105 ARG B C 1
ATOM 2086 O O . ARG B 1 105 ? 20.745 35.824 38.117 1.00 27.70 105 ARG B O 1
ATOM 2094 N N . ALA B 1 106 ? 20.605 37.742 39.293 1.00 26.97 106 ALA B N 1
ATOM 2095 C CA . ALA B 1 106 ? 20.726 37.091 40.592 1.00 26.97 106 ALA B CA 1
ATOM 2096 C C . ALA B 1 106 ? 19.641 36.023 40.787 1.00 28.72 106 ALA B C 1
ATOM 2097 O O . ALA B 1 106 ? 19.916 34.916 41.241 1.00 29.89 106 ALA B O 1
ATOM 2099 N N . ILE B 1 107 ? 18.405 36.339 40.431 1.00 30.57 107 ILE B N 1
ATOM 2100 C CA . ILE B 1 107 ? 17.324 35.368 40.591 1.00 32.22 107 ILE B CA 1
ATOM 2101 C C . ILE B 1 107 ? 17.426 34.226 39.572 1.00 25.22 107 ILE B C 1
ATOM 2102 O O . ILE B 1 107 ? 17.221 33.054 39.889 1.00 23.83 107 ILE B O 1
ATOM 2107 N N . PHE B 1 108 ? 17.747 34.580 38.345 1.00 26.62 108 PHE B N 1
ATOM 2108 C CA . PHE B 1 108 ? 17.842 33.598 37.278 1.00 22.84 108 PHE B CA 1
ATOM 2109 C C . PHE B 1 108 ? 18.916 32.540 37.580 1.00 26.61 108 PHE B C 1
ATOM 2110 O O . PHE B 1 108 ? 18.651 31.353 37.443 1.00 26.82 108 PHE B O 1
ATOM 2118 N N . GLU B 1 109 ? 20.117 32.941 38.025 1.00 30.34 109 GLU B N 1
ATOM 2119 C CA . GLU B 1 109 ? 21.185 31.937 38.251 1.00 29.24 109 GLU B CA 1
ATOM 2120 C C . GLU B 1 109 ? 21.641 31.762 39.695 1.00 33.31 109 GLU B C 1
ATOM 2121 O O . GLU B 1 109 ? 21.696 30.638 40.190 1.00 37.03 109 GLU B O 1
ATOM 2127 N N . ASP B 1 110 ? 22.004 32.844 40.373 1.00 41.20 110 ASP B N 1
ATOM 2128 C CA . ASP B 1 110 ? 22.459 32.712 41.756 1.00 43.82 110 ASP B CA 1
ATOM 2129 C C . ASP B 1 110 ? 21.437 31.949 42.607 1.00 46.28 110 ASP B C 1
ATOM 2130 O O . ASP B 1 110 ? 21.810 31.104 43.414 1.00 46.13 110 ASP B O 1
ATOM 2135 N N . LYS B 1 111 ? 20.149 32.230 42.413 1.00 40.47 111 LYS B N 1
ATOM 2136 C CA . LYS B 1 111 ? 19.124 31.644 43.266 1.00 42.23 111 LYS B CA 1
ATOM 2137 C C . LYS B 1 111 ? 18.348 30.480 42.624 1.00 42.80 111 LYS B C 1
ATOM 2138 O O . LYS B 1 111 ? 17.950 29.546 43.326 1.00 42.74 111 LYS B O 1
ATOM 2144 N N . SER B 1 112 ? 18.163 30.503 41.305 1.00 30.39 112 SER B N 1
ATOM 2145 C CA . SER B 1 112 ? 17.401 29.448 40.645 1.00 28.74 112 SER B CA 1
ATOM 2146 C C . SER B 1 112 ? 18.266 28.493 39.835 1.00 27.73 112 SER B C 1
ATOM 2147 O O . SER B 1 112 ? 17.794 27.432 39.413 1.00 28.83 112 SER B O 1
ATOM 2150 N N . HIS B 1 113 ? 19.516 28.867 39.604 1.00 27.52 113 HIS B N 1
ATOM 2151 C CA . HIS B 1 113 ? 20.466 27.991 38.901 1.00 31.41 113 HIS B CA 1
ATOM 2152 C C . HIS B 1 113 ? 19.862 27.484 37.585 1.00 25.68 113 HIS B C 1
ATOM 2153 O O . HIS B 1 113 ? 20.045 26.341 37.223 1.00 26.77 113 HIS B O 1
ATOM 2160 N N . HIS B 1 114 ? 19.137 28.351 36.888 1.00 22.91 114 HIS B N 1
ATOM 2161 C CA . HIS B 1 114 ? 18.479 27.974 35.641 1.00 27.39 114 HIS B CA 1
ATOM 2162 C C . HIS B 1 114 ? 19.496 27.223 34.772 1.00 22.66 114 HIS B C 1
ATOM 2163 O O . HIS B 1 114 ? 19.205 26.153 34.255 1.00 23.30 114 HIS B O 1
ATOM 2170 N N . ILE B 1 115 ? 20.706 27.752 34.673 1.00 24.18 115 ILE B N 1
ATOM 2171 C CA . ILE B 1 115 ? 21.722 27.128 33.826 1.00 29.80 115 ILE B CA 1
ATOM 2172 C C . ILE B 1 115 ? 22.354 25.915 34.512 1.00 32.24 115 ILE B C 1
ATOM 2173 O O . ILE B 1 115 ? 22.265 24.782 34.003 1.00 28.79 115 ILE B O 1
ATOM 2178 N N . ALA B 1 116 ? 22.964 26.125 35.674 1.00 29.41 116 ALA B N 1
ATOM 2179 C CA . ALA B 1 116 ? 23.748 25.047 36.296 1.00 28.30 116 ALA B CA 1
ATOM 2180 C C . ALA B 1 116 ? 22.898 23.807 36.602 1.00 29.38 116 ALA B C 1
ATOM 2181 O O . ALA B 1 116 ? 23.295 22.686 36.278 1.00 30.04 116 ALA B O 1
ATOM 2183 N N . ALA B 1 117 ? 21.723 24.000 37.197 1.00 32.45 117 ALA B N 1
ATOM 2184 C CA . ALA B 1 117 ? 20.850 22.880 37.544 1.00 32.52 117 ALA B CA 1
ATOM 2185 C C . ALA B 1 117 ? 20.167 22.226 36.333 1.00 34.30 117 ALA B C 1
ATOM 2186 O O . ALA B 1 117 ? 19.533 21.177 36.462 1.00 35.59 117 ALA B O 1
ATOM 2188 N N . SER B 1 118 ? 20.288 22.829 35.158 1.00 31.11 118 SER B N 1
ATOM 2189 C CA . SER B 1 118 ? 19.672 22.250 33.968 1.00 29.60 118 SER B CA 1
ATOM 2190 C C . SER B 1 118 ? 20.671 21.516 33.104 1.00 31.95 118 SER B C 1
ATOM 2191 O O . SER B 1 118 ? 20.271 20.797 32.203 1.00 28.40 118 SER B O 1
ATOM 2194 N N . LEU B 1 119 ? 21.962 21.718 33.359 1.00 30.95 119 LEU B N 1
ATOM 2195 C CA . LEU B 1 119 ? 22.999 21.129 32.515 1.00 35.44 119 LEU B CA 1
ATOM 2196 C C . LEU B 1 119 ? 22.939 19.600 32.510 1.00 34.10 119 LEU B C 1
ATOM 2197 O O . LEU B 1 119 ? 23.223 18.966 31.500 1.00 32.57 119 LEU B O 1
ATOM 2202 N N . LYS B 1 120 ? 22.557 18.998 33.624 1.00 34.08 120 LYS B N 1
ATOM 2203 C CA . LYS B 1 120 ? 22.503 17.537 33.664 1.00 38.18 120 LYS B CA 1
ATOM 2204 C C . LYS B 1 120 ? 21.539 16.947 32.631 1.00 39.40 120 LYS B C 1
ATOM 2205 O O . LYS B 1 120 ? 21.617 15.770 32.341 1.00 39.61 120 LYS B O 1
ATOM 2211 N N . TYR B 1 121 ? 20.631 17.756 32.086 1.00 31.94 121 TYR B N 1
ATOM 2212 C CA . TYR B 1 121 ? 19.687 17.278 31.073 1.00 32.64 121 TYR B CA 1
ATOM 2213 C C . TYR B 1 121 ? 20.214 17.468 29.655 1.00 33.98 121 TYR B C 1
ATOM 2214 O O . TYR B 1 121 ? 19.516 17.174 28.684 1.00 30.81 121 TYR B O 1
ATOM 2223 N N . LEU B 1 122 ? 21.452 17.940 29.535 1.00 29.33 122 LEU B N 1
ATOM 2224 C CA . LEU B 1 122 ? 22.100 18.006 28.236 1.00 31.53 122 LEU B CA 1
ATOM 2225 C C . LEU B 1 122 ? 23.080 16.833 28.112 1.00 35.59 122 LEU B C 1
ATOM 2226 O O . LEU B 1 122 ? 23.697 16.429 29.092 1.00 34.33 122 LEU B O 1
ATOM 2231 N N . PRO B 1 123 ? 23.254 16.295 26.905 1.00 31.90 123 PRO B N 1
ATOM 2232 C CA . PRO B 1 123 ? 22.675 16.708 25.623 1.00 34.43 123 PRO B CA 1
ATOM 2233 C C . PRO B 1 123 ? 21.349 16.041 25.275 1.00 34.52 123 PRO B C 1
ATOM 2234 O O . PRO B 1 123 ? 20.884 16.235 24.155 1.00 35.05 123 PRO B O 1
ATOM 2238 N N . ALA B 1 124 ? 20.762 15.252 26.170 1.00 38.37 124 ALA B N 1
ATOM 2239 C CA . ALA B 1 124 ? 19.460 14.633 25.868 1.00 41.77 124 ALA B CA 1
ATOM 2240 C C . ALA B 1 124 ? 18.424 15.654 25.343 1.00 42.47 124 ALA B C 1
ATOM 2241 O O . ALA B 1 124 ? 17.804 15.459 24.289 1.00 40.08 124 ALA B O 1
ATOM 2243 N N . ILE B 1 125 ? 18.230 16.744 26.074 1.00 34.86 125 ILE B N 1
ATOM 2244 C CA . ILE B 1 125 ? 17.224 17.732 25.674 1.00 31.88 125 ILE B CA 1
ATOM 2245 C C . ILE B 1 125 ? 17.849 18.858 24.841 1.00 31.39 125 ILE B C 1
ATOM 2246 O O . ILE B 1 125 ? 18.746 19.562 25.302 1.00 31.79 125 ILE B O 1
ATOM 2251 N N . ALA B 1 126 ? 17.382 19.019 23.611 1.00 28.80 126 ALA B N 1
ATOM 2252 C CA . ALA B 1 126 ? 17.790 20.153 22.788 1.00 32.39 126 ALA B CA 1
ATOM 2253 C C . ALA B 1 126 ? 16.781 21.285 22.990 1.00 32.77 126 ALA B C 1
ATOM 2254 O O . ALA B 1 126 ? 15.607 21.034 23.255 1.00 31.69 126 ALA B O 1
ATOM 2256 N N . ARG B 1 127 ? 17.222 22.531 22.884 1.00 34.29 127 ARG B N 1
ATOM 2257 C CA . ARG B 1 127 ? 16.314 23.647 23.136 1.00 32.82 127 ARG B CA 1
ATOM 2258 C C . ARG B 1 127 ? 16.555 24.796 22.168 1.00 35.03 127 ARG B C 1
ATOM 2259 O O . ARG B 1 127 ? 17.642 24.944 21.613 1.00 32.47 127 ARG B O 1
ATOM 2267 N N . GLN B 1 128 ? 15.524 25.610 21.981 1.00 36.51 128 GLN B N 1
ATOM 2268 C CA . GLN B 1 128 ? 15.670 26.911 21.361 1.00 36.90 128 GLN B CA 1
ATOM 2269 C C . GLN B 1 128 ? 14.774 27.902 22.135 1.00 36.88 128 GLN B C 1
ATOM 2270 O O . GLN B 1 128 ? 13.660 27.571 22.544 1.00 34.67 128 GLN B O 1
ATOM 2276 N N . LEU B 1 129 ? 15.287 29.105 22.348 1.00 28.76 129 LEU B N 1
ATOM 2277 C CA . LEU B 1 129 ? 14.555 30.142 23.045 1.00 29.22 129 LEU B CA 1
ATOM 2278 C C . LEU B 1 129 ? 14.131 31.191 22.040 1.00 27.25 129 LEU B C 1
ATOM 2279 O O . LEU B 1 129 ? 14.962 31.639 21.257 1.00 30.71 129 LEU B O 1
ATOM 2284 N N . TYR B 1 130 ? 12.857 31.572 22.038 1.00 24.44 130 TYR B N 1
ATOM 2285 C CA . TYR B 1 130 ? 12.412 32.713 21.213 1.00 30.54 130 TYR B CA 1
ATOM 2286 C C . TYR B 1 130 ? 11.807 33.832 22.054 1.00 28.26 130 TYR B C 1
ATOM 2287 O O . TYR B 1 130 ? 11.005 33.587 22.965 1.00 26.66 130 TYR B O 1
ATOM 2296 N N . HIS B 1 131 ? 12.165 35.064 21.710 1.00 27.64 131 HIS B N 1
ATOM 2297 C CA . HIS B 1 131 ? 11.686 36.235 22.422 1.00 28.95 131 HIS B CA 1
ATOM 2298 C C . HIS B 1 131 ? 10.525 36.893 21.674 1.00 28.97 131 HIS B C 1
ATOM 2299 O O . HIS B 1 131 ? 10.557 36.997 20.454 1.00 32.76 131 HIS B O 1
ATOM 2306 N N . CYS B 1 132 ? 9.493 37.320 22.390 1.00 27.32 132 CYS B N 1
ATOM 2307 C CA . CYS B 1 132 ? 8.369 37.963 21.715 1.00 30.66 132 CYS B CA 1
ATOM 2308 C C . CYS B 1 132 ? 7.683 39.081 22.494 1.00 30.83 132 CYS B C 1
ATOM 2309 O O . CYS B 1 132 ? 6.687 39.620 22.041 1.00 30.51 132 CYS B O 1
ATOM 2312 N N . ARG B 1 133 ? 8.206 39.445 23.654 1.00 30.94 133 ARG B N 1
ATOM 2313 C CA . ARG B 1 133 ? 7.620 40.553 24.406 1.00 29.49 133 ARG B CA 1
ATOM 2314 C C . ARG B 1 133 ? 7.666 41.860 23.616 1.00 30.92 133 ARG B C 1
ATOM 2315 O O . ARG B 1 133 ? 6.668 42.567 23.507 1.00 29.06 133 ARG B O 1
ATOM 2323 N N . ASP B 1 134 ? 8.826 42.190 23.069 1.00 34.34 134 ASP B N 1
ATOM 2324 C CA . ASP B 1 134 ? 8.960 43.462 22.387 1.00 35.51 134 ASP B CA 1
ATOM 2325 C C . ASP B 1 134 ? 8.147 43.497 21.104 1.00 39.99 134 ASP B C 1
ATOM 2326 O O . ASP B 1 134 ? 7.818 44.578 20.610 1.00 43.34 134 ASP B O 1
ATOM 2331 N N . ILE B 1 135 ? 7.759 42.341 20.583 1.00 38.00 135 ILE B N 1
ATOM 2332 C CA . ILE B 1 135 ? 6.997 42.347 19.334 1.00 39.88 135 ILE B CA 1
ATOM 2333 C C . ILE B 1 135 ? 5.498 42.323 19.593 1.00 41.07 135 ILE B C 1
ATOM 2334 O O . ILE B 1 135 ? 4.714 42.153 18.671 1.00 41.05 135 ILE B O 1
ATOM 2339 N N . GLY B 1 136 ? 5.102 42.512 20.848 1.00 33.87 136 GLY B N 1
ATOM 2340 C CA . GLY B 1 136 ? 3.699 42.666 21.172 1.00 34.86 136 GLY B CA 1
ATOM 2341 C C . GLY B 1 136 ? 2.886 41.389 21.336 1.00 36.88 136 GLY B C 1
ATOM 2342 O O . GLY B 1 136 ? 1.663 41.436 21.304 1.00 37.85 136 GLY B O 1
ATOM 2343 N N . GLU B 1 137 ? 3.536 40.246 21.524 1.00 36.85 137 GLU B N 1
ATOM 2344 C CA . GLU B 1 137 ? 2.795 38.997 21.705 1.00 36.58 137 GLU B CA 1
ATOM 2345 C C . GLU B 1 137 ? 2.241 38.886 23.126 1.00 36.90 137 GLU B C 1
ATOM 2346 O O . GLU B 1 137 ? 2.715 39.562 24.046 1.00 33.68 137 GLU B O 1
ATOM 2352 N N . PRO B 1 138 ? 1.250 38.007 23.318 1.00 32.52 138 PRO B N 1
ATOM 2353 C CA . PRO B 1 138 ? 0.672 37.761 24.644 1.00 31.67 138 PRO B CA 1
ATOM 2354 C C . PRO B 1 138 ? 1.623 36.998 25.587 1.00 31.59 138 PRO B C 1
ATOM 2355 O O . PRO B 1 138 ? 1.385 36.933 26.793 1.00 29.88 138 PRO B O 1
ATOM 2359 N N . PHE B 1 139 ? 2.696 36.433 25.036 1.00 30.10 139 PHE B N 1
ATOM 2360 C CA . PHE B 1 139 ? 3.721 35.795 25.840 1.00 28.67 139 PHE B CA 1
ATOM 2361 C C . PHE B 1 139 ? 5.051 36.546 25.695 1.00 30.17 139 PHE B C 1
ATOM 2362 O O . PHE B 1 139 ? 5.282 37.189 24.681 1.00 30.89 139 PHE B O 1
ATOM 2370 N N . ASP B 1 140 ? 5.911 36.448 26.707 1.00 24.11 140 ASP B N 1
ATOM 2371 C CA . ASP B 1 140 ? 7.282 36.983 26.641 1.00 26.87 140 ASP B CA 1
ATOM 2372 C C . ASP B 1 140 ? 8.256 36.045 25.869 1.00 28.30 140 ASP B C 1
ATOM 2373 O O . ASP B 1 140 ? 9.114 36.511 25.101 1.00 25.91 140 ASP B O 1
ATOM 2378 N N . PHE B 1 141 ? 8.114 34.735 26.070 1.00 24.44 141 PHE B N 1
ATOM 2379 C CA . PHE B 1 141 ? 9.007 33.746 25.465 1.00 24.74 141 PHE B CA 1
ATOM 2380 C C . PHE B 1 141 ? 8.238 32.546 24.908 1.00 29.94 141 PHE B C 1
ATOM 2381 O O . PHE B 1 141 ? 7.208 32.113 25.457 1.00 28.17 141 PHE B O 1
ATOM 2389 N N . LEU B 1 142 ? 8.742 32.018 23.802 1.00 25.59 142 LEU B N 1
ATOM 2390 C CA . LEU B 1 142 ? 8.328 30.714 23.328 1.00 25.76 142 LEU B CA 1
ATOM 2391 C C . LEU B 1 142 ? 9.531 29.797 23.541 1.00 27.62 142 LEU B C 1
ATOM 2392 O O . LEU B 1 142 ? 10.636 30.082 23.055 1.00 28.73 142 LEU B O 1
ATOM 2397 N N . THR B 1 143 ? 9.346 28.715 24.288 1.00 25.75 143 THR B N 1
ATOM 2398 C CA . THR B 1 143 ? 10.467 27.825 24.554 1.00 29.06 143 THR B CA 1
ATOM 2399 C C . THR B 1 143 ? 10.207 26.482 23.910 1.00 28.78 143 THR B C 1
ATOM 2400 O O . THR B 1 143 ? 9.156 25.870 24.087 1.00 27.82 143 THR B O 1
ATOM 2404 N N . TRP B 1 144 ? 11.192 26.045 23.148 1.00 27.44 144 TRP B N 1
ATOM 2405 C CA . TRP B 1 144 ? 11.039 24.899 22.276 1.00 29.51 144 TRP B CA 1
ATOM 2406 C C . TRP B 1 144 ? 12.097 23.868 22.616 1.00 29.83 144 TRP B C 1
ATOM 2407 O O . TRP B 1 144 ? 13.273 24.208 22.729 1.00 31.05 144 TRP B O 1
ATOM 2418 N N . PHE B 1 145 ? 11.680 22.620 22.786 1.00 26.61 145 PHE B N 1
ATOM 2419 C CA . PHE B 1 145 ? 12.615 21.556 23.132 1.00 30.90 145 PHE B CA 1
ATOM 2420 C C . PHE B 1 145 ? 12.358 20.320 22.289 1.00 29.75 145 PHE B C 1
ATOM 2421 O O . PHE B 1 145 ? 11.224 20.054 21.915 1.00 30.67 145 PHE B O 1
ATOM 2429 N N . GLU B 1 146 ? 13.418 19.570 22.012 1.00 30.00 146 GLU B N 1
ATOM 2430 C CA . GLU B 1 146 ? 13.312 18.307 21.297 1.00 32.59 146 GLU B CA 1
ATOM 2431 C C . GLU B 1 146 ? 14.107 17.246 22.042 1.00 35.96 146 GLU B C 1
ATOM 2432 O O . GLU B 1 146 ? 15.193 17.524 22.577 1.00 31.28 146 GLU B O 1
ATOM 2438 N N . TYR B 1 147 ? 13.556 16.032 22.069 1.00 38.18 147 TYR B N 1
ATOM 2439 C CA . TYR B 1 147 ? 14.185 14.930 22.757 1.00 39.46 147 TYR B CA 1
ATOM 2440 C C . TYR B 1 147 ? 13.640 13.596 22.228 1.00 44.47 147 TYR B C 1
ATOM 2441 O O . TYR B 1 147 ? 12.551 13.539 21.637 1.00 41.86 147 TYR B O 1
ATOM 2450 N N . ALA B 1 148 ? 14.417 12.531 22.430 1.00 43.25 148 ALA B N 1
ATOM 2451 C CA . ALA B 1 148 ? 13.998 11.184 22.074 1.00 41.91 148 ALA B CA 1
ATOM 2452 C C . ALA B 1 148 ? 12.965 10.695 23.087 1.00 43.00 148 ALA B C 1
ATOM 2453 O O . ALA B 1 148 ? 13.002 11.092 24.251 1.00 40.90 148 ALA B O 1
ATOM 2455 N N . PRO B 1 149 ? 12.050 9.819 22.646 1.00 42.79 149 PRO B N 1
ATOM 2456 C CA . PRO B 1 149 ? 10.986 9.260 23.481 1.00 43.17 149 PRO B CA 1
ATOM 2457 C C . PRO B 1 149 ? 11.498 8.722 24.810 1.00 45.01 149 PRO B C 1
ATOM 2458 O O . PRO B 1 149 ? 10.829 8.879 25.837 1.00 42.87 149 PRO B O 1
ATOM 2462 N N . GLU B 1 150 ? 12.670 8.095 24.795 1.00 48.36 150 GLU B N 1
ATOM 2463 C CA . GLU B 1 150 ? 13.218 7.531 26.018 1.00 50.92 150 GLU B CA 1
ATOM 2464 C C . GLU B 1 150 ? 13.575 8.634 27.020 1.00 51.66 150 GLU B C 1
ATOM 2465 O O . GLU B 1 150 ? 13.815 8.365 28.197 1.00 51.45 150 GLU B O 1
ATOM 2471 N N . HIS B 1 151 ? 13.586 9.882 26.570 1.00 45.04 151 HIS B N 1
ATOM 2472 C CA . HIS B 1 151 ? 13.919 10.982 27.468 1.00 44.38 151 HIS B CA 1
ATOM 2473 C C . HIS B 1 151 ? 12.724 11.834 27.878 1.00 45.81 151 HIS B C 1
ATOM 2474 O O . HIS B 1 151 ? 12.887 12.811 28.643 1.00 40.61 151 HIS B O 1
ATOM 2481 N N . ALA B 1 152 ? 11.535 11.457 27.395 1.00 38.76 152 ALA B N 1
ATOM 2482 C CA . ALA B 1 152 ? 10.307 12.201 27.699 1.00 37.68 152 ALA B CA 1
ATOM 2483 C C . ALA B 1 152 ? 10.109 12.366 29.200 1.00 38.23 152 ALA B C 1
ATOM 2484 O O . ALA B 1 152 ? 9.733 13.436 29.669 1.00 37.98 152 ALA B O 1
ATOM 2486 N N . THR B 1 153 ? 10.357 11.315 29.963 1.00 33.35 153 THR B N 1
ATOM 2487 C CA . THR B 1 153 ? 10.168 11.400 31.417 1.00 37.22 153 THR B CA 1
ATOM 2488 C C . THR B 1 153 ? 11.194 12.324 32.075 1.00 37.54 153 THR B C 1
ATOM 2489 O O . THR B 1 153 ? 10.919 13.015 33.072 1.00 34.80 153 THR B O 1
ATOM 2493 N N . MET B 1 154 ? 12.407 12.274 31.547 1.00 37.95 154 MET B N 1
ATOM 2494 C CA . MET B 1 154 ? 13.476 13.117 32.022 1.00 41.20 154 MET B CA 1
ATOM 2495 C C . MET B 1 154 ? 13.085 14.598 31.814 1.00 40.20 154 MET B C 1
ATOM 2496 O O . MET B 1 154 ? 13.175 15.417 32.737 1.00 32.30 154 MET B O 1
ATOM 2501 N N . PHE B 1 155 ? 12.627 14.915 30.606 1.00 34.51 155 PHE B N 1
ATOM 2502 C CA . PHE B 1 155 ? 12.155 16.250 30.303 1.00 38.63 155 PHE B CA 1
ATOM 2503 C C . PHE B 1 155 ? 11.145 16.784 31.326 1.00 37.33 155 PHE B C 1
ATOM 2504 O O . PHE B 1 155 ? 11.328 17.877 31.881 1.00 27.93 155 PHE B O 1
ATOM 2512 N N . GLU B 1 156 ? 10.077 16.022 31.552 1.00 27.01 156 GLU B N 1
ATOM 2513 C CA . GLU B 1 156 ? 9.049 16.437 32.484 1.00 30.49 156 GLU B CA 1
ATOM 2514 C C . GLU B 1 156 ? 9.676 16.654 33.875 1.00 30.41 156 GLU B C 1
ATOM 2515 O O . GLU B 1 156 ? 9.218 17.516 34.618 1.00 29.07 156 GLU B O 1
ATOM 2521 N N . ASP B 1 157 ? 10.728 15.909 34.215 1.00 32.93 157 ASP B N 1
ATOM 2522 C CA . ASP B 1 157 ? 11.379 16.067 35.528 1.00 35.81 157 ASP B CA 1
ATOM 2523 C C . ASP B 1 157 ? 12.074 17.426 35.586 1.00 36.60 157 ASP B C 1
ATOM 2524 O O . ASP B 1 157 ? 12.080 18.107 36.615 1.00 29.63 157 ASP B O 1
ATOM 2529 N N . LEU B 1 158 ? 12.672 17.802 34.462 1.00 22.87 158 LEU B N 1
ATOM 2530 C CA . LEU B 1 158 ? 13.380 19.074 34.329 1.00 26.95 158 LEU B CA 1
ATOM 2531 C C . LEU B 1 158 ? 12.363 20.213 34.494 1.00 29.22 158 LEU B C 1
ATOM 2532 O O . LEU B 1 158 ? 12.484 21.054 35.389 1.00 24.32 158 LEU B O 1
ATOM 2537 N N . VAL B 1 159 ? 11.354 20.228 33.620 1.00 26.80 159 VAL B N 1
ATOM 2538 C CA . VAL B 1 159 ? 10.240 21.156 33.771 1.00 24.36 159 VAL B CA 1
ATOM 2539 C C . VAL B 1 159 ? 9.827 21.300 35.257 1.00 26.66 159 VAL B C 1
ATOM 2540 O O . VAL B 1 159 ? 9.659 22.403 35.771 1.00 25.61 159 VAL B O 1
ATOM 2544 N N . GLY B 1 160 ? 9.670 20.185 35.931 1.00 24.94 160 GLY B N 1
ATOM 2545 C CA . GLY B 1 160 ? 9.191 20.208 37.294 1.00 26.56 160 GLY B CA 1
ATOM 2546 C C . GLY B 1 160 ? 10.175 20.943 38.161 1.00 28.18 160 GLY B C 1
ATOM 2547 O O . GLY B 1 160 ? 9.773 21.709 39.033 1.00 34.48 160 GLY B O 1
ATOM 2548 N N . VAL B 1 161 ? 11.468 20.712 37.946 1.00 26.65 161 VAL B N 1
ATOM 2549 C CA . VAL B 1 161 ? 12.470 21.361 38.779 1.00 31.57 161 VAL B CA 1
ATOM 2550 C C . VAL B 1 161 ? 12.491 22.861 38.510 1.00 30.70 161 VAL B C 1
ATOM 2551 O O . VAL B 1 161 ? 12.573 23.646 39.452 1.00 22.47 161 VAL B O 1
ATOM 2555 N N . LEU B 1 162 ? 12.454 23.267 37.237 1.00 14.30 162 LEU B N 1
ATOM 2556 C CA . LEU B 1 162 ? 12.423 24.689 36.920 1.00 15.73 162 LEU B CA 1
ATOM 2557 C C . LEU B 1 162 ? 11.188 25.337 37.621 1.00 21.67 162 LEU B C 1
ATOM 2558 O O . LEU B 1 162 ? 11.293 26.406 38.255 1.00 18.93 162 LEU B O 1
ATOM 2563 N N . ARG B 1 163 ? 10.024 24.679 37.544 1.00 17.03 163 ARG B N 1
ATOM 2564 C CA . ARG B 1 163 ? 8.796 25.333 37.950 1.00 16.44 163 ARG B CA 1
ATOM 2565 C C . ARG B 1 163 ? 8.774 25.488 39.457 1.00 20.33 163 ARG B C 1
ATOM 2566 O O . ARG B 1 163 ? 7.974 26.240 39.975 1.00 18.71 163 ARG B O 1
ATOM 2574 N N . ALA B 1 164 ? 9.680 24.818 40.147 1.00 17.17 164 ALA B N 1
ATOM 2575 C CA . ALA B 1 164 ? 9.771 25.024 41.629 1.00 20.21 164 ALA B CA 1
ATOM 2576 C C . ALA B 1 164 ? 10.791 26.119 41.989 1.00 21.26 164 ALA B C 1
ATOM 2577 O O . ALA B 1 164 ? 11.057 26.351 43.150 1.00 19.96 164 ALA B O 1
ATOM 2579 N N . THR B 1 165 ? 11.361 26.835 41.019 1.00 24.01 165 THR B N 1
ATOM 2580 C CA . THR B 1 165 ? 12.328 27.873 41.431 1.00 27.21 165 THR B CA 1
ATOM 2581 C C . THR B 1 165 ? 11.732 29.279 41.678 1.00 30.32 165 THR B C 1
ATOM 2582 O O . THR B 1 165 ? 10.682 29.640 41.125 1.00 24.28 165 THR B O 1
ATOM 2586 N N . GLU B 1 166 ? 12.423 30.057 42.521 1.00 25.86 166 GLU B N 1
ATOM 2587 C CA . GLU B 1 166 ? 12.216 31.507 42.622 1.00 24.84 166 GLU B CA 1
ATOM 2588 C C . GLU B 1 166 ? 11.934 32.131 41.235 1.00 24.12 166 GLU B C 1
ATOM 2589 O O . GLU B 1 166 ? 10.936 32.808 40.997 1.00 21.43 166 GLU B O 1
ATOM 2595 N N . GLU B 1 167 ? 12.847 31.950 40.321 1.00 15.20 167 GLU B N 1
ATOM 2596 C CA . GLU B 1 167 ? 12.560 32.498 38.962 1.00 13.79 167 GLU B CA 1
ATOM 2597 C C . GLU B 1 167 ? 11.101 32.245 38.664 1.00 12.92 167 GLU B C 1
ATOM 2598 O O . GLU B 1 167 ? 10.347 33.159 38.329 1.00 14.20 167 GLU B O 1
ATOM 2604 N N . TRP B 1 168 ? 10.659 31.007 38.806 1.00 16.32 168 TRP B N 1
ATOM 2605 C CA . TRP B 1 168 ? 9.281 30.709 38.450 1.00 19.36 168 TRP B CA 1
ATOM 2606 C C . TRP B 1 168 ? 8.182 31.395 39.276 1.00 21.89 168 TRP B C 1
ATOM 2607 O O . TRP B 1 168 ? 7.047 31.473 38.828 1.00 17.51 168 TRP B O 1
ATOM 2618 N N . THR B 1 169 ? 8.468 31.897 40.478 1.00 19.71 169 THR B N 1
ATOM 2619 C CA . THR B 1 169 ? 7.398 32.610 41.148 1.00 23.64 169 THR B CA 1
ATOM 2620 C C . THR B 1 169 ? 6.932 33.866 40.375 1.00 27.68 169 THR B C 1
ATOM 2621 O O . THR B 1 169 ? 5.956 34.497 40.778 1.00 27.41 169 THR B O 1
ATOM 2625 N N . TYR B 1 170 ? 7.573 34.178 39.246 1.00 28.01 170 TYR B N 1
ATOM 2626 C CA . TYR B 1 170 ? 7.300 35.399 38.465 1.00 25.19 170 TYR B CA 1
ATOM 2627 C C . TYR B 1 170 ? 6.653 35.069 37.113 1.00 26.06 170 TYR B C 1
ATOM 2628 O O . TYR B 1 170 ? 6.363 35.972 36.338 1.00 18.14 170 TYR B O 1
ATOM 2637 N N . VAL B 1 171 ? 6.478 33.783 36.810 1.00 24.64 171 VAL B N 1
ATOM 2638 C CA . VAL B 1 171 ? 5.726 33.376 35.632 1.00 30.62 171 VAL B CA 1
ATOM 2639 C C . VAL B 1 171 ? 4.225 33.504 35.926 1.00 30.93 171 VAL B C 1
ATOM 2640 O O . VAL B 1 171 ? 3.721 32.990 36.947 1.00 25.93 171 VAL B O 1
ATOM 2644 N N . GLU B 1 172 ? 3.522 34.244 35.070 1.00 18.27 172 GLU B N 1
ATOM 2645 C CA . GLU B 1 172 ? 2.098 34.481 35.322 1.00 25.26 172 GLU B CA 1
ATOM 2646 C C . GLU B 1 172 ? 1.213 33.812 34.277 1.00 21.10 172 GLU B C 1
ATOM 2647 O O . GLU B 1 172 ? 0.018 33.594 34.492 1.00 25.10 172 GLU B O 1
ATOM 2653 N N . ARG B 1 173 ? 1.782 33.507 33.130 1.00 22.96 173 ARG B N 1
ATOM 2654 C CA . ARG B 1 173 ? 1.039 32.760 32.154 1.00 24.45 173 ARG B CA 1
ATOM 2655 C C . ARG B 1 173 ? 1.978 31.729 31.529 1.00 26.91 173 ARG B C 1
ATOM 2656 O O . ARG B 1 173 ? 3.083 32.057 31.101 1.00 25.66 173 ARG B O 1
ATOM 2664 N N . GLU B 1 174 ? 1.528 30.481 31.490 1.00 24.58 174 GLU B N 1
ATOM 2665 C CA . GLU B 1 174 ? 2.347 29.378 30.990 1.00 26.97 174 GLU B CA 1
ATOM 2666 C C . GLU B 1 174 ? 1.418 28.260 30.564 1.00 29.63 174 GLU B C 1
ATOM 2667 O O . GLU B 1 174 ? 0.515 27.892 31.314 1.00 23.80 174 GLU B O 1
ATOM 2673 N N . VAL B 1 175 ? 1.682 27.714 29.386 1.00 24.50 175 VAL B N 1
ATOM 2674 C CA . VAL B 1 175 ? 0.924 26.601 28.811 1.00 31.46 175 VAL B CA 1
ATOM 2675 C C . VAL B 1 175 ? 1.842 25.416 28.400 1.00 33.37 175 VAL B C 1
ATOM 2676 O O . VAL B 1 175 ? 2.951 25.628 27.874 1.00 27.44 175 VAL B O 1
ATOM 2680 N N . ASP B 1 176 ? 1.381 24.181 28.627 1.00 26.60 176 ASP B N 1
ATOM 2681 C CA . ASP B 1 176 ? 2.145 22.983 28.234 1.00 26.37 176 ASP B CA 1
ATOM 2682 C C . ASP B 1 176 ? 1.614 22.373 26.950 1.00 27.91 176 ASP B C 1
ATOM 2683 O O . ASP B 1 176 ? 0.488 21.897 26.898 1.00 29.83 176 ASP B O 1
ATOM 2688 N N . ILE B 1 177 ? 2.425 22.409 25.911 1.00 24.31 177 ILE B N 1
ATOM 2689 C CA . ILE B 1 177 ? 2.124 21.687 24.687 1.00 28.93 177 ILE B CA 1
ATOM 2690 C C . ILE B 1 177 ? 3.195 20.587 24.518 1.00 31.98 177 ILE B C 1
ATOM 2691 O O . ILE B 1 177 ? 4.367 20.807 24.840 1.00 29.42 177 ILE B O 1
ATOM 2696 N N . ARG B 1 178 ? 2.780 19.395 24.085 1.00 31.41 178 ARG B N 1
ATOM 2697 C CA . ARG B 1 178 ? 3.704 18.275 23.823 1.00 28.84 178 ARG B CA 1
ATOM 2698 C C . ARG B 1 178 ? 3.469 17.779 22.415 1.00 30.77 178 ARG B C 1
ATOM 2699 O O 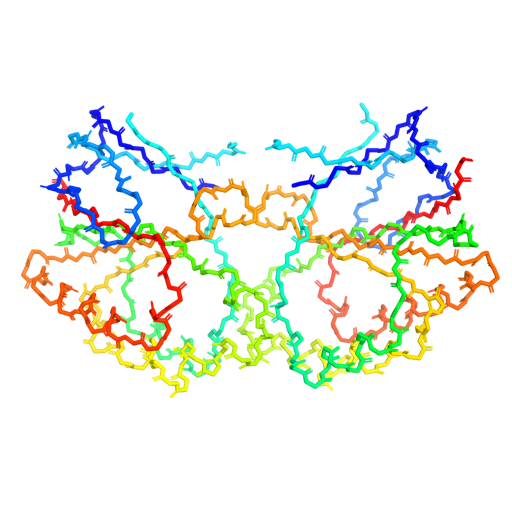. ARG B 1 178 ? 2.335 17.659 21.985 1.00 30.59 178 ARG B O 1
ATOM 2707 N N . LEU B 1 179 ? 4.547 17.537 21.688 1.00 32.85 179 LEU B N 1
ATOM 2708 C CA . LEU B 1 179 ? 4.452 17.219 20.282 1.00 34.74 179 LEU B CA 1
ATOM 2709 C C . LEU B 1 179 ? 5.030 15.819 20.047 1.00 39.70 179 LEU B C 1
ATOM 2710 O O . LEU B 1 179 ? 5.683 15.255 20.938 1.00 34.02 179 LEU B O 1
ATOM 2715 N N . ALA B 1 180 ? 4.752 15.260 18.864 1.00 38.33 180 ALA B N 1
ATOM 2716 C CA . ALA B 1 180 ? 5.411 14.046 18.399 1.00 42.51 180 ALA B CA 1
ATOM 2717 C C . ALA B 1 180 ? 5.458 14.147 16.886 1.00 42.81 180 ALA B C 1
ATOM 2718 O O . ALA B 1 180 ? 4.505 14.621 16.262 1.00 42.13 180 ALA B O 1
ATOM 2720 N N . ARG B 1 181 ? 6.570 13.737 16.295 1.00 58.76 181 ARG B N 1
ATOM 2721 C CA . ARG B 1 181 ? 6.818 14.040 14.892 1.00 61.59 181 ARG B CA 1
ATOM 2722 C C . ARG B 1 181 ? 5.924 13.221 13.974 1.00 64.22 181 ARG B C 1
ATOM 2723 O O . ARG B 1 181 ? 5.639 12.060 14.262 1.00 65.28 181 ARG B O 1
#

Foldseek 3Di:
DKKKAAEADAQWFWPDKFFDFDDTFDDGGGIHIDDDPPHRDMFDFAQDDDLADDPVLVVLDVVFADAPDDPQQFKKKKKFWAFDPVQVPDDSVVNNCQCPVFLVVRPVCSVCPHQKHKTKTAPVVVPTPGGIIIMITHHPVCVVVVVVNVVSSCVGPNVVRIRGMMIIMIGGD/DKKKDFAPDAPWAWPDKFFDFDDTQDDGGYIHIDDDDAVDMDDFAFDDDLADDDVLVVLDVVWADAPDPPQFFKKKKKFWAFAPVQVVDDSVVNNCQCPVFLNVRPVCSVCTHQKHKTKTACVVVPTPGGIIIMITHHPVCVVVVVVSVVSNCPGPNNVGTRGMMIIMIGD

Solvent-accessible surface area: 15630 Å² total; per-residue (Å²): 58,29,12,1,32,0,14,129,71,32,66,18,32,21,103,54,38,43,95,53,83,48,130,30,32,123,82,21,63,49,0,33,60,48,121,36,180,104,122,46,17,75,5,62,0,20,56,37,23,34,33,32,28,60,80,76,30,71,110,37,17,76,87,62,65,29,46,78,58,47,129,96,1,37,75,0,0,0,7,0,10,90,16,21,67,59,1,24,129,30,2,16,53,51,1,39,30,6,24,14,94,117,7,89,44,14,60,43,18,52,169,17,21,78,16,3,1,101,59,76,18,21,1,87,20,28,68,39,67,0,7,29,1,19,6,34,11,6,5,66,129,52,31,113,65,1,79,80,12,15,40,64,20,63,90,23,71,6,35,107,47,10,70,26,3,0,21,0,25,1,12,96,89,57,29,11,1,42,1,14,114,89,29,82,17,44,22,103,50,36,42,96,56,79,48,134,34,31,126,83,21,53,58,0,32,63,47,122,34,171,107,97,21,85,6,53,0,18,62,35,30,31,33,29,29,60,85,78,31,68,102,44,13,68,98,54,61,25,50,78,52,53,133,95,0,45,77,0,0,0,6,0,11,73,15,23,71,62,2,27,116,31,1,13,52,50,1,40,26,9,25,17,92,114,4,87,46,14,58,46,20,52,153,16,24,73,15,3,1,96,59,75,20,18,1,90,19,23,63,44,63,1,6,30,0,18,6,26,10,5,4,56,133,56,27,102,58,1,75,77,10,14,40,73,20,63,90,21,72,5,30,112,46,9,73,27,3,0,19,0,24,1,16,130

B-factor: mean 35.37, std 10.36, range [4.8, 92.21]

Organism: Nitrobacter winogradskyi (strain ATCC 25391 / DSM 10237 / CIP 104748 / NCIMB 11846 / Nb-255) (NCBI:txid323098)